Protein AF-A0A1C6AKW8-F1 (afdb_monomer_lite)

Radius of gyration: 27.87 Å; chains: 1; bounding box: 68×34×74 Å

pLDDT: mean 91.54, std 8.7, range [54.78, 98.75]

Sequence (241 aa):
MDKVFQKFLRSGVDLSPVGVERREDNNPYFCTPKGASIFGWAGVDGIHFCFVRDFGGMVFSVSPMNAAPDFVHPLANDFEDFLRLLLACSDSAALEQAWMWDKAQFEAFLQDNPPTQDQQRTLSELAEKMKLTPMEQPWVYIKKLQASFDYSKIKYTEDYYDVDMNPEAEPTMPEWKVYFDGNFWGHSGKDHAGTEIRLNKQFDWARHHWVIPAAYSCSKGLVMDFCMRTPEEDIRKFITK

Secondary structure (DSSP, 8-state):
--HHHHHHHHHT---GGGT-B--S--PPPTTSBTTEEEEEEETTTTEEEEEETTSTT-EEEE-TTSPTTTTEEEEESSHHHHHHHHHHHSSHHHHHHTTT--HHHHHHHHHHSPPPHHHHHHHHHHHHHHT----SSHHHHHHHHHHH--GGG--B-GGGG-TTT-TTS---PPP----TT-BTTB--SSPPPPEEEEEEEEEEETTEEEEEEEEEEETTEEEE--EEE--HHHHHHHHT-

Foldseek 3Di:
DAPLVVLVVVLPQACVLQQWHADPDPDAAQLDFDQWDWGGGGPDQRWTWTDHPPLPAWIKIAGLPDAPPPGIATQDSHVQLVLLLCLAQLHCVLSNCLVPDDPVRSVVVSVVDDHDPVSVVSSVSSCVSSVDHHDPRRSVRRVVRRVPDDPVPGHGDVSNQDCVRHVPHDDDDPDDFAAPPADPVGDDDDWHGFDWDADQDWDDDPNWIWTWGTWGHGPVGIDTDIDTDDDPVVVVVVVVD

Structure (mmCIF, N/CA/C/O backbone):
data_AF-A0A1C6AKW8-F1
#
_entry.id   AF-A0A1C6AKW8-F1
#
loop_
_atom_site.group_PDB
_atom_site.id
_atom_site.type_symbol
_atom_site.label_atom_id
_atom_site.label_alt_id
_atom_site.label_comp_id
_atom_site.label_asym_id
_atom_site.label_entity_id
_atom_site.label_seq_id
_atom_site.pdbx_PDB_ins_code
_atom_site.Cartn_x
_atom_site.Cartn_y
_atom_site.Cartn_z
_atom_site.occupancy
_atom_site.B_iso_or_equiv
_atom_site.auth_seq_id
_atom_site.auth_comp_id
_atom_site.auth_asym_id
_atom_site.auth_atom_id
_atom_site.pdbx_PDB_model_num
ATOM 1 N N . MET A 1 1 ? -15.022 8.692 -4.257 1.00 63.78 1 MET A N 1
ATOM 2 C CA . MET A 1 1 ? -14.486 9.024 -2.923 1.00 63.78 1 MET A CA 1
ATOM 3 C C . MET A 1 1 ? -15.482 8.533 -1.891 1.00 63.78 1 MET A C 1
ATOM 5 O O . MET A 1 1 ? -16.670 8.799 -2.054 1.00 63.78 1 MET A O 1
ATOM 9 N N . ASP A 1 2 ? -15.017 7.751 -0.922 1.00 80.75 2 ASP A N 1
ATOM 10 C CA . ASP A 1 2 ? -15.859 7.045 0.046 1.00 80.75 2 ASP A CA 1
ATOM 11 C C . ASP A 1 2 ? -16.646 8.012 0.962 1.00 80.75 2 ASP A C 1
ATOM 13 O O . ASP A 1 2 ? -16.108 9.016 1.440 1.00 80.75 2 ASP A O 1
ATOM 17 N N . LYS A 1 3 ? -17.944 7.747 1.178 1.00 89.56 3 LYS A N 1
ATOM 18 C CA . LYS A 1 3 ? -18.825 8.636 1.964 1.00 89.56 3 LYS A CA 1
ATOM 19 C C . LYS A 1 3 ? -18.496 8.603 3.459 1.00 89.56 3 LYS A C 1
ATOM 21 O O . LYS A 1 3 ? -18.628 9.633 4.124 1.00 89.56 3 LYS A O 1
ATOM 26 N N . VAL A 1 4 ? -18.079 7.452 3.982 1.00 93.69 4 VAL A N 1
ATOM 27 C CA . VAL A 1 4 ? -17.696 7.277 5.387 1.00 93.69 4 VAL A CA 1
ATOM 28 C C . VAL A 1 4 ?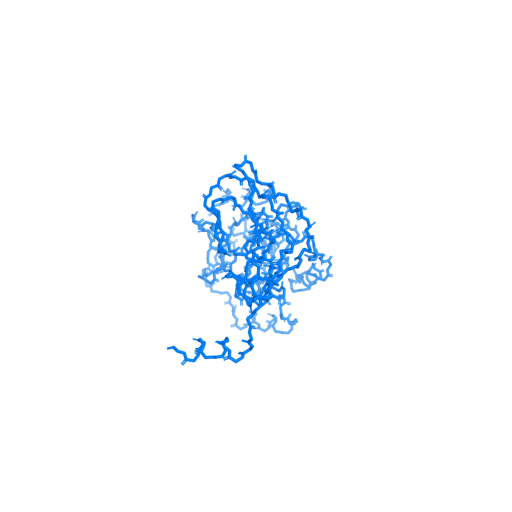 -16.363 7.962 5.641 1.00 93.69 4 VAL A C 1
ATOM 30 O O . VAL A 1 4 ? -16.248 8.688 6.625 1.00 93.69 4 VAL A O 1
ATOM 33 N N . PHE A 1 5 ? -15.413 7.868 4.709 1.00 95.12 5 PHE A N 1
ATOM 34 C CA . PHE A 1 5 ? -14.162 8.625 4.767 1.00 95.12 5 PHE A CA 1
ATOM 35 C C . PHE A 1 5 ? -14.414 10.137 4.835 1.00 95.12 5 PHE A C 1
ATOM 37 O O . PHE A 1 5 ? -13.880 10.824 5.702 1.00 95.12 5 PHE A O 1
ATOM 44 N N . GLN A 1 6 ? -15.314 10.666 4.001 1.00 93.94 6 GLN A N 1
ATOM 45 C CA . GLN A 1 6 ? -15.699 12.082 4.061 1.00 93.94 6 GLN A CA 1
ATOM 46 C C . GLN A 1 6 ? -16.365 12.475 5.385 1.00 93.94 6 GLN A C 1
ATOM 48 O O . GLN A 1 6 ? -16.099 13.554 5.916 1.00 93.94 6 GLN A O 1
ATOM 53 N N . LYS A 1 7 ? -17.227 11.613 5.936 1.00 95.12 7 LYS A N 1
ATOM 54 C CA . LYS A 1 7 ? -17.824 11.817 7.263 1.00 95.12 7 LYS A CA 1
ATOM 55 C C . LYS A 1 7 ? -16.747 11.829 8.353 1.00 95.12 7 LYS A C 1
ATOM 57 O O . LYS A 1 7 ? -16.787 12.699 9.216 1.00 95.12 7 LYS A O 1
ATOM 62 N N . PHE A 1 8 ? -15.784 10.913 8.287 1.00 96.50 8 PHE A N 1
ATOM 63 C CA . PHE A 1 8 ? -14.655 10.834 9.209 1.00 96.50 8 PHE A CA 1
ATOM 64 C C . PHE A 1 8 ? -13.773 12.085 9.146 1.00 96.50 8 PHE A C 1
ATOM 66 O O . PHE A 1 8 ? -13.467 12.665 10.179 1.00 96.50 8 PHE A O 1
ATOM 73 N N . LEU A 1 9 ? -13.445 12.592 7.954 1.00 94.62 9 LEU A N 1
ATOM 74 C CA . LEU A 1 9 ? -12.693 13.847 7.831 1.00 94.62 9 LEU A CA 1
ATOM 75 C C . LEU A 1 9 ? -13.394 15.013 8.553 1.00 94.62 9 LEU A C 1
ATOM 77 O O . LEU A 1 9 ? -12.734 15.821 9.199 1.00 94.62 9 LEU A O 1
ATOM 81 N N . ARG A 1 10 ? -14.731 15.076 8.488 1.00 96.00 10 ARG A N 1
ATOM 82 C CA . ARG A 1 10 ? -15.540 16.113 9.155 1.00 96.00 10 ARG A CA 1
ATOM 83 C C . ARG A 1 10 ? -15.696 15.909 10.661 1.00 96.00 10 ARG A C 1
ATOM 85 O O . ARG A 1 10 ? -16.056 16.859 11.347 1.00 96.00 10 ARG A O 1
ATOM 92 N N . SER A 1 11 ? -15.477 14.698 11.175 1.00 95.31 11 SER A N 1
ATOM 93 C CA . SER A 1 11 ? -15.592 14.415 12.611 1.00 95.31 11 SER A CA 1
ATOM 94 C C . SER A 1 11 ? -14.440 15.030 13.416 1.00 95.31 11 SER A C 1
ATOM 96 O O . SER A 1 11 ? -14.570 15.217 14.630 1.00 95.31 11 SER A O 1
ATOM 98 N N . GLY A 1 12 ? -13.329 15.348 12.740 1.00 94.75 12 GLY A N 1
ATOM 99 C CA . GLY A 1 12 ? -12.128 15.922 13.340 1.00 94.75 12 GLY A CA 1
ATOM 100 C C . GLY A 1 12 ? -11.351 14.951 14.230 1.00 94.75 12 GLY A C 1
ATOM 101 O O . GLY A 1 12 ? -10.467 15.398 14.946 1.00 94.75 12 GLY A O 1
ATOM 102 N N . VAL A 1 13 ? -11.687 13.655 14.213 1.00 96.19 13 VAL A N 1
ATOM 103 C CA . VAL A 1 13 ? -10.954 12.638 14.981 1.00 96.19 13 VAL A CA 1
ATOM 104 C C . VAL A 1 13 ? -9.562 12.458 14.383 1.00 96.19 13 VAL A C 1
ATOM 106 O O . VAL A 1 13 ? -9.425 12.221 13.179 1.00 96.19 13 VAL A O 1
ATOM 109 N N . ASP A 1 14 ? -8.551 12.551 15.241 1.00 96.31 14 ASP A N 1
ATOM 110 C CA . ASP A 1 14 ? -7.164 12.246 14.912 1.00 96.31 14 ASP A CA 1
ATOM 111 C C . ASP A 1 14 ? -6.863 10.776 15.231 1.00 96.31 14 ASP A C 1
ATOM 113 O O . ASP A 1 14 ? -7.050 10.328 16.362 1.00 96.31 14 ASP A O 1
ATOM 117 N N . LEU A 1 15 ? -6.419 10.024 14.222 1.00 97.38 15 LEU A N 1
ATOM 118 C CA . LEU A 1 15 ? -6.063 8.610 14.357 1.00 97.38 15 LEU A CA 1
ATOM 119 C C . LEU A 1 15 ? -4.562 8.393 14.589 1.00 97.38 15 LEU A C 1
ATOM 121 O O . LEU A 1 15 ? -4.135 7.247 14.716 1.00 97.38 15 LEU A O 1
ATOM 125 N N . SER A 1 16 ? -3.764 9.459 14.695 1.00 96.62 16 SER A N 1
ATOM 126 C CA . SER A 1 16 ? -2.327 9.352 14.972 1.00 96.62 16 SER A CA 1
ATOM 127 C C . SER A 1 16 ? -2.026 8.511 16.227 1.00 96.62 16 SER A C 1
ATOM 129 O O . SER A 1 16 ? -1.162 7.641 16.143 1.00 96.62 16 SER A O 1
ATOM 131 N N . PRO A 1 17 ? -2.777 8.628 17.349 1.00 97.12 17 PRO A N 1
ATOM 132 C CA . PRO A 1 17 ? -2.548 7.780 18.525 1.00 97.12 17 PRO A CA 1
ATOM 133 C C . PRO A 1 17 ? -2.757 6.278 18.295 1.00 97.12 17 PRO A C 1
ATOM 135 O O . PRO A 1 17 ? -2.246 5.485 19.073 1.00 97.12 17 PRO A O 1
ATOM 138 N N . VAL A 1 18 ? -3.509 5.886 17.261 1.00 97.38 18 VAL A N 1
ATOM 139 C CA . VAL A 1 18 ? -3.772 4.478 16.895 1.00 97.38 18 VAL A CA 1
ATOM 140 C C . VAL A 1 18 ? -2.983 4.054 15.647 1.00 97.38 18 VAL A C 1
ATOM 142 O O . VAL A 1 18 ? -3.365 3.116 14.945 1.00 97.38 18 VAL A O 1
ATOM 145 N N . GLY A 1 19 ? -1.900 4.777 15.345 1.00 96.31 19 GLY A N 1
ATOM 146 C CA . GLY A 1 19 ? -0.942 4.436 14.296 1.00 96.31 19 GLY A CA 1
ATOM 147 C C . GLY A 1 19 ? -1.336 4.871 12.883 1.00 96.31 19 GLY A C 1
ATOM 148 O O . GLY A 1 19 ? -0.756 4.385 11.920 1.00 96.31 19 GLY A O 1
ATOM 149 N N . VAL A 1 20 ? -2.311 5.774 12.723 1.00 97.19 20 VAL A N 1
ATOM 150 C CA . VAL A 1 20 ? -2.716 6.285 11.400 1.00 97.19 20 VAL A CA 1
ATOM 151 C C . VAL A 1 20 ? -2.537 7.799 11.347 1.00 97.19 20 VAL A C 1
ATOM 153 O O . VAL A 1 20 ? -3.472 8.574 11.559 1.00 97.19 20 VAL A O 1
ATOM 156 N N . GLU A 1 21 ? -1.313 8.218 11.050 1.00 95.38 21 GLU A N 1
ATOM 157 C CA . GLU A 1 21 ? -0.910 9.621 10.978 1.00 95.38 21 GLU A CA 1
ATOM 158 C C . GLU A 1 21 ? -1.300 10.251 9.643 1.00 95.38 21 GLU A C 1
ATOM 160 O O . GLU A 1 21 ? -1.083 9.677 8.573 1.00 95.38 21 GLU A O 1
ATOM 165 N N . ARG A 1 22 ? -1.814 11.481 9.675 1.00 91.56 22 ARG A N 1
ATOM 166 C CA . ARG A 1 22 ? -1.963 12.286 8.457 1.00 91.56 22 ARG A CA 1
ATOM 167 C C . ARG A 1 22 ? -0.716 13.123 8.233 1.00 91.56 22 ARG A C 1
ATOM 169 O O . ARG A 1 22 ? -0.249 13.793 9.148 1.00 91.56 22 ARG A O 1
ATOM 176 N N . ARG A 1 23 ? -0.242 13.143 6.991 1.00 88.94 23 ARG A N 1
ATOM 177 C CA . ARG A 1 23 ? 0.906 13.945 6.568 1.00 88.94 23 ARG A CA 1
ATOM 178 C C . ARG A 1 23 ? 0.534 14.892 5.442 1.00 88.94 23 ARG A C 1
ATOM 180 O O . ARG A 1 23 ? -0.366 14.605 4.647 1.00 88.94 23 ARG A O 1
ATOM 187 N N . GLU A 1 24 ? 1.213 16.035 5.405 1.00 81.25 24 GLU A N 1
ATOM 188 C CA . GLU A 1 24 ? 1.115 16.977 4.287 1.00 81.25 24 GLU A CA 1
ATOM 189 C C . GLU A 1 24 ? 1.875 16.442 3.068 1.00 81.25 24 GLU A C 1
ATOM 191 O O . GLU A 1 24 ? 1.386 16.551 1.941 1.00 81.25 24 GLU A O 1
ATOM 196 N N . ASP A 1 25 ? 3.022 15.793 3.294 1.00 79.75 25 ASP A N 1
ATOM 197 C CA . ASP A 1 25 ? 3.759 15.059 2.278 1.00 79.75 25 ASP A CA 1
ATOM 198 C C . ASP A 1 25 ? 3.165 13.656 2.092 1.00 79.75 25 ASP A C 1
ATOM 200 O O . ASP A 1 25 ? 3.174 12.805 2.973 1.00 79.75 25 ASP A O 1
ATOM 204 N N . ASN A 1 26 ? 2.609 13.411 0.907 1.00 84.38 26 ASN A N 1
ATOM 205 C CA . ASN A 1 26 ? 2.055 12.108 0.529 1.00 84.38 26 ASN A CA 1
ATOM 206 C C . ASN A 1 26 ? 2.780 11.565 -0.701 1.00 84.38 26 ASN A C 1
ATOM 208 O O . ASN A 1 26 ? 2.153 11.160 -1.682 1.00 84.38 26 ASN A O 1
ATOM 212 N N . ASN A 1 27 ? 4.112 11.625 -0.667 1.00 87.94 27 ASN A N 1
ATOM 213 C CA . ASN A 1 27 ? 4.931 11.099 -1.748 1.00 87.94 27 ASN A CA 1
ATOM 214 C C . ASN A 1 27 ? 4.812 9.567 -1.766 1.00 87.94 27 ASN A C 1
ATOM 216 O O . ASN A 1 27 ? 5.083 8.932 -0.746 1.00 87.94 27 ASN A O 1
ATOM 220 N N . PRO A 1 28 ? 4.388 8.965 -2.888 1.00 92.31 28 PRO A N 1
ATOM 221 C CA . PRO A 1 28 ? 4.305 7.518 -2.998 1.00 92.31 28 PRO A CA 1
ATOM 222 C C . PRO A 1 28 ? 5.707 6.895 -3.006 1.00 92.31 28 PRO A C 1
ATOM 224 O O . PRO A 1 28 ? 6.648 7.461 -3.559 1.00 92.31 28 PRO A O 1
ATOM 227 N N . TYR A 1 29 ? 5.821 5.699 -2.434 1.00 94.19 29 TYR A N 1
ATOM 228 C CA . TYR A 1 29 ? 6.972 4.810 -2.614 1.00 94.19 29 TYR A CA 1
ATOM 229 C C . TYR A 1 29 ? 6.867 4.023 -3.927 1.00 94.19 29 TYR A C 1
ATOM 231 O O . TYR A 1 29 ? 5.769 3.891 -4.473 1.00 94.19 29 TYR A O 1
ATOM 239 N N . PHE A 1 30 ? 7.977 3.438 -4.389 1.00 93.69 30 PHE A N 1
ATOM 240 C CA . PHE A 1 30 ? 8.054 2.649 -5.631 1.00 93.69 30 PHE A CA 1
ATOM 241 C C . PHE A 1 30 ? 6.991 1.534 -5.716 1.00 93.69 30 PHE A C 1
ATOM 243 O O . PHE A 1 30 ? 6.441 1.271 -6.780 1.00 93.69 30 PHE A O 1
ATOM 250 N N . CYS A 1 31 ? 6.647 0.915 -4.581 1.00 94.81 31 CYS A N 1
ATOM 251 C CA . CYS A 1 31 ? 5.646 -0.147 -4.469 1.00 94.81 31 CYS A CA 1
ATOM 252 C C . CYS A 1 31 ? 4.217 0.358 -4.218 1.00 94.81 31 CYS A C 1
ATOM 254 O O . CYS A 1 31 ? 3.316 -0.429 -3.933 1.00 94.81 31 CYS A O 1
ATOM 256 N N . THR A 1 32 ? 3.979 1.668 -4.298 1.00 96.88 32 THR A N 1
ATOM 257 C CA . THR A 1 32 ? 2.638 2.234 -4.127 1.00 96.88 32 THR A CA 1
ATOM 258 C C . THR A 1 32 ? 1.816 1.980 -5.390 1.00 96.88 32 THR A C 1
ATOM 260 O O . THR A 1 32 ? 2.253 2.345 -6.486 1.00 96.88 32 THR A O 1
ATOM 263 N N . PRO A 1 33 ? 0.604 1.403 -5.288 1.00 97.06 33 PRO A N 1
ATOM 264 C CA . PRO A 1 33 ? -0.234 1.169 -6.454 1.00 97.06 33 PRO A CA 1
ATOM 265 C C . PRO A 1 33 ? -0.501 2.437 -7.271 1.00 97.06 33 PRO A C 1
ATOM 267 O O . PRO A 1 33 ? -0.764 3.527 -6.752 1.00 97.06 33 PRO A O 1
ATOM 270 N N . LYS A 1 34 ? -0.518 2.285 -8.592 1.00 96.25 34 LYS A N 1
ATOM 271 C CA . LYS A 1 34 ? -0.848 3.356 -9.526 1.00 96.25 34 LYS A CA 1
ATOM 272 C C . LYS A 1 34 ? -2.264 3.860 -9.265 1.00 96.25 34 LYS A C 1
ATOM 274 O O . LYS A 1 34 ? -3.233 3.106 -9.288 1.00 96.25 34 LYS A O 1
ATOM 279 N N . GLY A 1 35 ? -2.391 5.172 -9.082 1.00 95.38 35 GLY A N 1
ATOM 280 C CA . GLY A 1 35 ? -3.674 5.799 -8.767 1.00 95.38 35 GLY A CA 1
ATOM 281 C C . GLY A 1 35 ? -4.103 5.631 -7.308 1.00 95.38 35 GLY A C 1
ATOM 282 O O . GLY A 1 35 ? -5.284 5.839 -7.019 1.00 95.38 35 GLY A O 1
ATOM 283 N N . ALA A 1 36 ? -3.178 5.269 -6.414 1.00 96.81 36 ALA A N 1
ATOM 284 C CA . ALA A 1 36 ? -3.405 5.307 -4.981 1.00 96.81 36 ALA A CA 1
ATOM 285 C C . ALA A 1 36 ? -3.694 6.733 -4.480 1.00 96.81 36 ALA A C 1
ATOM 287 O O . ALA A 1 36 ? -3.152 7.723 -4.972 1.00 96.81 36 ALA A O 1
ATOM 288 N N . SER A 1 37 ? -4.552 6.819 -3.471 1.00 95.75 37 SER A N 1
ATOM 289 C CA . SER A 1 37 ? -4.834 8.010 -2.679 1.00 95.75 37 SER A CA 1
ATOM 290 C C . SER A 1 37 ? -4.498 7.683 -1.232 1.00 95.75 37 SER A C 1
ATOM 292 O O . SER A 1 37 ? -5.312 7.076 -0.531 1.00 95.75 37 SER A O 1
ATOM 294 N N . ILE A 1 38 ? -3.294 8.061 -0.812 1.00 96.81 38 ILE A N 1
ATOM 295 C CA . ILE A 1 38 ? -2.802 7.867 0.554 1.00 96.81 38 ILE A CA 1
ATOM 296 C C . ILE A 1 38 ? -3.619 8.743 1.504 1.00 96.81 38 ILE A C 1
ATOM 298 O O . ILE A 1 38 ? -3.898 9.905 1.203 1.00 96.81 38 ILE A O 1
ATOM 302 N N . PHE A 1 39 ? -4.047 8.172 2.627 1.00 95.56 39 PHE A N 1
ATOM 303 C CA . PHE A 1 39 ? -4.807 8.895 3.648 1.00 95.56 39 PHE A CA 1
ATOM 304 C C . PHE A 1 39 ? -4.217 8.778 5.053 1.00 95.56 39 PHE A C 1
ATOM 306 O O . PHE A 1 39 ? -4.667 9.497 5.948 1.00 95.56 39 PHE A O 1
ATOM 313 N N . GLY A 1 40 ? -3.258 7.876 5.258 1.00 96.06 40 GLY A N 1
ATOM 314 C CA . GLY A 1 40 ? -2.637 7.657 6.553 1.00 96.06 40 GLY A CA 1
ATOM 315 C C . GLY A 1 40 ? -1.290 6.961 6.431 1.00 96.06 40 GLY A C 1
ATOM 316 O O . GLY A 1 40 ? -1.074 6.203 5.489 1.00 96.06 40 GLY A O 1
ATOM 317 N N . TRP A 1 41 ? -0.417 7.210 7.396 1.00 96.88 41 TRP A N 1
ATOM 318 C CA . TRP A 1 41 ? 0.923 6.642 7.511 1.00 96.88 41 TRP A CA 1
ATOM 319 C C . TRP A 1 41 ? 1.070 5.945 8.861 1.00 96.88 41 TRP A C 1
ATOM 321 O O . TRP A 1 41 ? 0.559 6.447 9.863 1.00 96.88 41 TRP A O 1
ATOM 331 N N . ALA A 1 42 ? 1.770 4.815 8.884 1.00 94.38 42 ALA A N 1
ATOM 332 C CA . ALA A 1 42 ? 2.134 4.125 10.114 1.00 94.38 42 ALA A CA 1
ATOM 333 C C . ALA A 1 42 ? 3.622 4.352 10.398 1.00 94.38 42 ALA A C 1
ATOM 335 O O . ALA A 1 42 ? 4.489 3.840 9.690 1.00 94.38 42 ALA A O 1
ATOM 336 N N . GLY A 1 43 ? 3.915 5.140 11.435 1.00 83.75 43 GLY A N 1
ATOM 337 C CA . GLY A 1 43 ? 5.287 5.420 11.855 1.00 83.75 43 GLY A CA 1
ATOM 338 C C . GLY A 1 43 ? 6.149 6.034 10.746 1.00 83.75 43 GLY A C 1
ATOM 339 O O . GLY A 1 43 ? 5.656 6.693 9.832 1.00 83.75 43 GLY A O 1
ATOM 340 N N . VAL A 1 44 ? 7.467 5.857 10.826 1.00 79.19 44 VAL A N 1
ATOM 341 C CA . VAL A 1 44 ? 8.432 6.525 9.928 1.00 79.19 44 VAL A CA 1
ATOM 342 C C . VAL A 1 44 ? 8.953 5.639 8.795 1.00 79.19 44 VAL A C 1
ATOM 344 O O . VAL A 1 44 ? 9.603 6.150 7.888 1.00 79.19 44 VAL A O 1
ATOM 347 N N . ASP A 1 45 ? 8.617 4.349 8.798 1.00 83.62 45 ASP A N 1
ATOM 348 C CA . ASP A 1 45 ? 9.195 3.333 7.901 1.00 83.62 45 ASP A CA 1
ATOM 349 C C . ASP A 1 45 ? 8.574 3.321 6.490 1.00 83.62 45 ASP A C 1
ATOM 351 O O . ASP A 1 45 ? 8.815 2.422 5.688 1.00 83.62 45 ASP A O 1
ATOM 355 N N . GLY A 1 46 ? 7.751 4.322 6.170 1.00 91.75 46 GLY A N 1
ATOM 356 C CA . GLY A 1 46 ? 7.098 4.455 4.866 1.00 91.75 46 GLY A CA 1
ATOM 357 C C . GLY A 1 46 ? 5.848 3.591 4.686 1.00 91.75 46 GLY A C 1
ATOM 358 O O . GLY A 1 46 ? 5.249 3.605 3.608 1.00 91.75 46 GLY A O 1
ATOM 359 N N . ILE A 1 47 ? 5.421 2.869 5.726 1.00 96.19 47 ILE A N 1
ATOM 360 C CA . ILE A 1 47 ? 4.161 2.123 5.726 1.00 96.19 47 ILE A CA 1
ATOM 361 C C . ILE A 1 47 ? 2.995 3.107 5.613 1.00 96.19 47 ILE A C 1
ATOM 363 O O . ILE A 1 47 ? 2.922 4.093 6.351 1.00 96.19 47 ILE A O 1
ATOM 367 N N . HIS A 1 48 ? 2.062 2.840 4.702 1.00 97.62 48 HIS A N 1
ATOM 368 C CA . HIS A 1 48 ? 0.925 3.726 4.479 1.00 97.62 48 HIS A CA 1
ATOM 369 C C . HIS A 1 48 ? -0.359 3.010 4.080 1.00 97.62 48 HIS A C 1
ATOM 371 O O . HIS A 1 48 ? -0.364 1.919 3.511 1.00 97.62 48 HIS A O 1
ATOM 377 N N . PHE A 1 49 ? -1.471 3.686 4.353 1.00 98.00 49 PHE A N 1
ATOM 378 C CA . PHE A 1 49 ? -2.819 3.249 4.040 1.00 98.00 49 PHE A CA 1
ATOM 379 C C . PHE A 1 49 ? -3.399 4.096 2.917 1.00 98.00 49 PHE A C 1
ATOM 381 O O . PHE A 1 49 ? -3.343 5.334 2.939 1.00 98.00 49 PHE A O 1
ATOM 388 N N . CYS A 1 50 ? -3.975 3.433 1.920 1.00 97.75 50 CYS A N 1
ATOM 389 C CA . CYS A 1 50 ? -4.500 4.113 0.748 1.00 97.75 50 CYS A CA 1
ATOM 390 C C . CYS A 1 50 ? -5.772 3.468 0.200 1.00 97.75 50 CYS A C 1
ATOM 392 O O . CYS A 1 50 ? -6.077 2.300 0.441 1.00 97.75 50 CYS A O 1
ATOM 394 N N . PHE A 1 51 ? -6.504 4.261 -0.580 1.00 97.69 51 PHE A N 1
ATOM 395 C CA . PHE A 1 51 ? -7.458 3.746 -1.557 1.00 97.69 51 PHE A CA 1
ATOM 396 C C . PHE A 1 51 ? -6.748 3.586 -2.892 1.00 97.69 51 PHE A C 1
ATOM 398 O O . PHE A 1 51 ? -5.955 4.453 -3.250 1.00 97.69 51 PHE A O 1
ATOM 405 N N . VAL A 1 52 ? -7.088 2.567 -3.675 1.00 97.00 52 VAL A N 1
ATOM 406 C CA . VAL A 1 52 ? -6.575 2.415 -5.044 1.00 97.00 52 VAL A CA 1
ATOM 407 C C . VAL A 1 52 ? -7.714 2.622 -6.035 1.00 97.00 52 VAL A C 1
ATOM 409 O O . VAL A 1 52 ? -8.822 2.107 -5.849 1.00 97.00 52 VAL A O 1
ATOM 412 N N . ARG A 1 53 ? -7.464 3.409 -7.089 1.00 95.00 53 ARG A N 1
ATOM 413 C CA . ARG A 1 53 ? -8.433 3.619 -8.173 1.00 95.00 53 ARG A CA 1
ATOM 414 C C . ARG A 1 53 ? -8.907 2.268 -8.724 1.00 95.00 53 ARG A C 1
ATOM 416 O O . ARG A 1 53 ? -8.131 1.328 -8.804 1.00 95.00 53 ARG A O 1
ATOM 423 N N . ASP A 1 54 ? -10.186 2.191 -9.080 1.00 93.62 54 ASP A N 1
ATOM 424 C CA . ASP A 1 54 ? -10.851 0.993 -9.619 1.00 93.62 54 ASP A CA 1
ATOM 425 C C . ASP A 1 54 ? -11.126 -0.142 -8.608 1.00 93.62 54 ASP A C 1
ATOM 427 O O . ASP A 1 54 ? -11.828 -1.093 -8.945 1.00 93.62 54 ASP A O 1
ATOM 431 N N . PHE A 1 55 ? -10.718 0.007 -7.339 1.00 95.38 55 PHE A N 1
ATOM 432 C CA . PHE A 1 55 ? -11.062 -0.915 -6.239 1.00 95.38 55 PHE A CA 1
ATOM 433 C C . PHE A 1 55 ? -12.155 -0.376 -5.297 1.00 95.38 55 PHE A C 1
ATOM 435 O O . PHE A 1 55 ? -12.344 -0.859 -4.181 1.00 95.38 55 PHE A O 1
ATOM 442 N N . GLY A 1 56 ? -12.914 0.629 -5.741 1.00 92.12 56 GLY A N 1
ATOM 443 C CA . GLY A 1 56 ? -14.034 1.179 -4.976 1.00 92.12 56 GLY A CA 1
ATOM 444 C C . GLY A 1 56 ? -13.589 1.880 -3.688 1.00 92.12 56 GLY A C 1
ATOM 445 O O . GLY A 1 56 ? -12.829 2.845 -3.744 1.00 92.12 56 GLY A O 1
ATOM 446 N N . GLY A 1 57 ? -14.134 1.445 -2.548 1.00 94.06 57 GLY A N 1
ATOM 447 C CA . GLY A 1 57 ? -13.802 1.959 -1.214 1.00 94.06 57 GLY A CA 1
ATOM 448 C C . GLY A 1 57 ? -12.717 1.161 -0.490 1.00 94.06 57 GLY A C 1
ATOM 449 O O . GLY A 1 57 ? -12.391 1.510 0.641 1.00 94.06 57 GLY A O 1
ATOM 450 N N . MET A 1 58 ? -12.173 0.116 -1.122 1.00 97.88 58 MET A N 1
ATOM 451 C CA . MET A 1 58 ? -11.246 -0.814 -0.485 1.00 97.88 58 MET A CA 1
ATOM 452 C C . MET A 1 58 ? -10.000 -0.098 0.037 1.00 97.88 58 MET A C 1
ATOM 454 O O . MET A 1 58 ? -9.404 0.733 -0.655 1.00 97.88 58 MET A O 1
ATOM 458 N N . VAL A 1 59 ? -9.620 -0.447 1.262 1.00 98.44 59 VAL A N 1
ATOM 459 C CA . VAL A 1 59 ? -8.436 0.063 1.947 1.00 98.44 59 VAL A CA 1
ATOM 460 C C . VAL A 1 59 ? -7.310 -0.950 1.824 1.00 98.44 59 VAL A C 1
ATOM 462 O O . VAL A 1 59 ? -7.492 -2.136 2.113 1.00 98.44 59 VAL A O 1
ATOM 465 N N . PHE A 1 60 ? -6.138 -0.457 1.445 1.00 98.44 60 PHE A N 1
ATOM 466 C CA . PHE A 1 60 ? -4.908 -1.228 1.325 1.00 98.44 60 PHE A CA 1
ATOM 467 C C . PHE A 1 60 ? -3.868 -0.725 2.321 1.00 98.44 60 PHE A C 1
ATOM 469 O O . PHE A 1 60 ? -3.784 0.481 2.557 1.00 98.44 60 PHE A O 1
ATOM 476 N N . SER A 1 61 ? -3.072 -1.649 2.855 1.00 97.94 61 SER A N 1
ATOM 477 C CA . SER A 1 61 ? -1.770 -1.356 3.455 1.00 97.94 61 SER A CA 1
ATOM 478 C C . SER A 1 61 ? -0.683 -1.512 2.402 1.00 97.94 61 SER A C 1
ATOM 480 O O . SER A 1 61 ? -0.755 -2.439 1.590 1.00 97.94 61 SER A O 1
ATOM 482 N N . VAL A 1 62 ? 0.314 -0.638 2.434 1.00 97.69 62 VAL A N 1
ATOM 483 C CA . VAL A 1 62 ? 1.518 -0.709 1.608 1.00 97.69 62 VAL A CA 1
ATOM 484 C C . VAL A 1 62 ? 2.734 -0.628 2.526 1.00 97.69 62 VAL A C 1
ATOM 486 O O . VAL A 1 62 ? 2.836 0.317 3.306 1.00 97.69 62 VAL A O 1
ATOM 489 N N . SER A 1 63 ? 3.653 -1.587 2.417 1.00 96.06 63 SER A N 1
ATOM 490 C CA . SER A 1 63 ? 4.902 -1.645 3.183 1.00 96.06 63 SER A CA 1
ATOM 491 C C . SER A 1 63 ? 6.103 -1.733 2.232 1.00 96.06 63 SER A C 1
ATOM 493 O O . SER A 1 63 ? 6.352 -2.797 1.663 1.00 96.06 63 SER A O 1
ATOM 495 N N . PRO A 1 64 ? 6.871 -0.641 2.052 1.00 93.06 64 PRO A N 1
ATOM 496 C CA . PRO A 1 64 ? 8.064 -0.634 1.197 1.00 93.06 64 PRO A CA 1
ATOM 497 C C . PRO A 1 64 ? 9.208 -1.523 1.696 1.00 93.06 64 PRO A C 1
ATOM 499 O O . PRO A 1 64 ? 10.124 -1.814 0.934 1.00 93.06 64 PRO A O 1
ATOM 502 N N . MET A 1 65 ? 9.169 -1.924 2.970 1.00 91.31 65 MET A N 1
ATOM 503 C CA . MET A 1 65 ? 10.191 -2.756 3.610 1.00 91.31 65 MET A CA 1
ATOM 504 C C . MET A 1 65 ? 9.920 -4.261 3.480 1.00 91.31 65 MET A C 1
ATOM 506 O O . MET A 1 65 ? 10.777 -5.063 3.855 1.00 91.31 65 MET A O 1
ATOM 510 N N . ASN A 1 66 ? 8.746 -4.657 2.979 1.00 91.06 66 ASN A N 1
ATOM 511 C CA . ASN A 1 66 ? 8.453 -6.062 2.708 1.00 91.06 66 ASN A CA 1
ATOM 512 C C . ASN A 1 66 ? 9.238 -6.550 1.482 1.00 91.06 66 ASN A C 1
ATOM 514 O O . ASN A 1 66 ? 9.705 -5.754 0.676 1.00 91.06 66 ASN A O 1
ATOM 518 N N . ALA A 1 67 ? 9.377 -7.867 1.337 1.00 85.75 67 ALA A N 1
ATOM 519 C CA . ALA A 1 67 ? 9.926 -8.462 0.121 1.00 85.75 67 ALA A CA 1
ATOM 520 C C . ALA A 1 67 ? 8.829 -8.623 -0.940 1.00 85.75 67 ALA A C 1
ATOM 522 O O . ALA A 1 67 ? 7.660 -8.840 -0.607 1.00 85.75 67 ALA A O 1
ATOM 523 N N . ALA A 1 68 ? 9.194 -8.568 -2.217 1.00 82.88 68 ALA A N 1
ATOM 524 C CA . ALA A 1 68 ? 8.292 -8.888 -3.306 1.00 82.88 68 ALA A CA 1
ATOM 525 C C . ALA A 1 68 ? 7.822 -10.351 -3.202 1.00 82.88 68 ALA A C 1
ATOM 527 O O . ALA A 1 68 ? 8.594 -11.244 -2.844 1.00 82.88 68 ALA A O 1
ATOM 528 N N . PRO A 1 69 ? 6.560 -10.628 -3.571 1.00 86.19 69 PRO A N 1
ATOM 529 C CA . PRO A 1 69 ? 5.561 -9.690 -4.096 1.00 86.19 69 PRO A CA 1
ATOM 530 C C . PRO A 1 69 ? 4.712 -8.991 -3.010 1.00 86.19 69 PRO A C 1
ATOM 532 O O . PRO A 1 69 ? 3.765 -8.277 -3.345 1.00 86.19 69 PRO A O 1
ATOM 535 N N . ASP A 1 70 ? 5.026 -9.180 -1.730 1.00 91.69 70 ASP A N 1
ATOM 536 C CA . ASP A 1 70 ? 4.169 -8.886 -0.574 1.00 91.69 70 ASP A CA 1
ATOM 537 C C . ASP A 1 70 ? 4.269 -7.430 -0.081 1.00 91.69 70 ASP A C 1
ATOM 539 O O . ASP A 1 70 ? 4.351 -7.153 1.111 1.00 91.69 70 ASP A O 1
ATOM 543 N N . PHE A 1 71 ? 4.249 -6.461 -0.997 1.00 95.06 71 PHE A N 1
ATOM 544 C CA . PHE A 1 71 ? 4.279 -5.039 -0.629 1.00 95.06 71 PHE A CA 1
ATOM 545 C C . PHE A 1 71 ? 2.905 -4.474 -0.271 1.00 95.06 71 PHE A C 1
ATOM 547 O O . PHE A 1 71 ? 2.816 -3.497 0.468 1.00 95.06 71 PHE A O 1
ATOM 554 N N . VAL A 1 72 ? 1.836 -5.019 -0.859 1.00 97.06 72 VAL A N 1
ATOM 555 C CA . VAL A 1 72 ? 0.490 -4.435 -0.809 1.00 97.06 72 VAL A CA 1
ATOM 556 C C . VAL A 1 72 ? -0.514 -5.480 -0.362 1.00 97.06 72 VAL A C 1
ATOM 558 O O . VAL A 1 72 ? -0.657 -6.519 -1.003 1.00 97.06 72 VAL A O 1
ATOM 561 N N . HIS A 1 73 ? -1.285 -5.172 0.679 1.00 97.88 73 HIS A N 1
ATOM 562 C CA . HIS A 1 73 ? -2.295 -6.083 1.210 1.00 97.88 73 HIS A CA 1
ATOM 563 C C . HIS A 1 73 ? -3.646 -5.380 1.376 1.00 97.88 73 HIS A C 1
ATOM 565 O O . HIS A 1 73 ? -3.711 -4.317 2.000 1.00 97.88 73 HIS A O 1
ATOM 571 N N . PRO A 1 74 ? -4.752 -5.953 0.863 1.00 97.88 74 PRO A N 1
ATOM 572 C CA . PRO A 1 74 ? -6.080 -5.448 1.177 1.00 97.88 74 PRO A CA 1
ATOM 573 C C . PRO A 1 74 ? -6.369 -5.670 2.670 1.00 97.88 74 PRO A C 1
ATOM 575 O O . PRO A 1 74 ? -6.160 -6.764 3.200 1.00 97.88 74 PRO A O 1
ATOM 578 N N . LEU A 1 75 ? -6.848 -4.621 3.340 1.00 97.31 75 LEU A N 1
ATOM 579 C CA . LEU A 1 75 ? -7.186 -4.636 4.765 1.00 97.31 75 LEU A CA 1
ATOM 580 C C . LEU A 1 75 ? -8.692 -4.624 5.006 1.00 97.31 75 LEU A C 1
ATOM 582 O O . LEU A 1 75 ? -9.172 -5.340 5.879 1.00 97.31 75 LEU A O 1
ATOM 586 N N . ALA A 1 76 ? -9.437 -3.823 4.242 1.00 98.31 76 ALA A N 1
ATOM 587 C CA . ALA A 1 76 ? -10.875 -3.659 4.425 1.00 98.31 76 ALA A CA 1
ATOM 588 C C . ALA A 1 76 ? -11.596 -3.397 3.104 1.00 98.31 76 ALA A C 1
ATOM 590 O O . ALA A 1 76 ? -11.061 -2.715 2.235 1.00 98.31 76 ALA A O 1
ATOM 591 N N . ASN A 1 77 ? -12.824 -3.904 2.960 1.00 97.25 77 ASN A N 1
ATOM 592 C CA . ASN A 1 77 ? -13.669 -3.677 1.780 1.00 97.25 77 ASN A CA 1
ATOM 593 C C . ASN A 1 77 ? -14.058 -2.207 1.601 1.00 97.25 77 ASN A C 1
ATOM 595 O O . ASN A 1 77 ? -14.267 -1.755 0.474 1.00 97.25 77 ASN A O 1
ATOM 599 N N . ASP A 1 78 ? -14.155 -1.475 2.705 1.00 97.75 78 ASP A N 1
ATOM 600 C CA . ASP A 1 78 ? -14.432 -0.051 2.727 1.00 97.75 78 ASP A CA 1
ATOM 601 C C . ASP A 1 78 ? -13.794 0.628 3.948 1.00 97.75 78 ASP A C 1
ATOM 603 O O . ASP A 1 78 ? -13.149 -0.001 4.794 1.00 97.75 78 ASP A O 1
ATOM 607 N N . PHE A 1 79 ? -13.950 1.950 4.025 1.00 97.81 79 PHE A N 1
ATOM 608 C CA . PHE A 1 79 ? -13.388 2.729 5.120 1.00 97.81 79 PHE A CA 1
ATOM 609 C C . PHE A 1 79 ? -14.118 2.504 6.454 1.00 97.81 79 PHE A C 1
ATOM 611 O O . PHE A 1 79 ? -13.522 2.706 7.509 1.00 97.81 79 PHE A O 1
ATOM 618 N N . GLU A 1 80 ? -15.389 2.090 6.444 1.00 98.06 80 GLU A N 1
ATOM 619 C CA . GLU A 1 80 ? -16.110 1.771 7.679 1.00 98.06 80 GLU A CA 1
ATOM 620 C C . GLU A 1 80 ? -15.505 0.534 8.337 1.00 98.06 80 GLU A C 1
ATOM 622 O O . GLU A 1 80 ? -15.136 0.582 9.512 1.00 98.06 80 GLU A O 1
ATOM 627 N N . ASP A 1 81 ? -15.317 -0.533 7.562 1.00 98.56 81 ASP A N 1
ATOM 628 C CA . ASP A 1 81 ? -14.682 -1.766 8.017 1.00 98.56 81 ASP A CA 1
ATOM 629 C C . ASP A 1 81 ? -13.252 -1.515 8.513 1.00 98.56 81 ASP A C 1
ATOM 631 O O . ASP A 1 81 ? -12.860 -2.068 9.540 1.00 98.56 81 ASP A O 1
ATOM 635 N N . PHE A 1 82 ? -12.497 -0.619 7.868 1.00 98.56 82 PHE A N 1
ATOM 636 C CA . PHE A 1 82 ? -11.174 -0.205 8.349 1.00 98.56 82 PHE A CA 1
ATOM 637 C C . PHE A 1 82 ? -11.228 0.435 9.747 1.00 98.56 82 PHE A C 1
ATOM 639 O O . PHE A 1 82 ? -10.447 0.075 10.628 1.00 98.56 82 PHE A O 1
ATOM 646 N N . LEU A 1 83 ? -12.179 1.340 10.000 1.00 98.50 83 LEU A N 1
ATOM 647 C CA . LEU A 1 83 ? -12.352 1.932 11.331 1.00 98.50 83 LEU A CA 1
ATOM 648 C C . LEU A 1 83 ? -12.794 0.887 12.364 1.00 98.50 83 LEU A C 1
ATOM 650 O O . LEU A 1 83 ? -12.338 0.918 13.505 1.00 98.50 83 LEU A O 1
ATOM 654 N N . ARG A 1 84 ? -13.656 -0.059 11.980 1.00 98.75 84 ARG A N 1
ATOM 655 C CA . ARG A 1 84 ? -14.083 -1.162 12.857 1.00 98.75 84 ARG A CA 1
ATOM 656 C C . ARG A 1 84 ? -12.939 -2.114 13.200 1.00 98.75 84 ARG A C 1
ATOM 658 O O . ARG A 1 84 ? -12.902 -2.630 14.317 1.00 98.75 84 ARG A O 1
ATOM 665 N N . LEU A 1 85 ? -12.021 -2.335 12.263 1.00 98.75 85 LEU A N 1
ATOM 666 C CA . LEU A 1 85 ? -10.783 -3.076 12.482 1.00 98.75 85 LEU A CA 1
ATOM 667 C C . LEU A 1 85 ? -9.879 -2.352 13.485 1.00 98.75 85 LEU A C 1
ATOM 669 O O . LEU A 1 85 ? -9.465 -2.972 14.458 1.00 98.75 85 LEU A O 1
ATOM 673 N N . LEU A 1 86 ? -9.659 -1.040 13.334 1.00 98.19 86 LEU A N 1
ATOM 674 C CA . LEU A 1 86 ? -8.915 -0.248 14.328 1.00 98.19 86 LEU A CA 1
ATOM 675 C C . LEU A 1 86 ? -9.568 -0.305 15.716 1.00 98.19 86 LEU A C 1
ATOM 677 O O . LEU A 1 86 ? -8.876 -0.483 16.711 1.00 98.19 86 LEU A O 1
ATOM 681 N N . LEU A 1 87 ? -10.900 -0.230 15.793 1.00 98.56 87 LEU A N 1
ATOM 682 C CA . LEU A 1 87 ? -11.644 -0.391 17.049 1.00 98.56 87 LEU A CA 1
ATOM 683 C C . LEU A 1 87 ? -11.447 -1.767 17.702 1.00 98.56 87 LEU A C 1
ATOM 685 O O . LEU A 1 87 ? -11.490 -1.862 18.925 1.00 98.56 87 LEU A O 1
ATOM 689 N N . ALA A 1 88 ? -11.250 -2.825 16.913 1.00 98.25 88 ALA A N 1
ATOM 690 C CA . ALA A 1 88 ? -11.010 -4.174 17.426 1.00 98.25 88 ALA A CA 1
ATOM 691 C C . ALA A 1 88 ? -9.546 -4.416 17.812 1.00 98.25 88 ALA A C 1
ATOM 693 O O . ALA A 1 88 ? -9.273 -5.141 18.765 1.00 98.25 88 ALA A O 1
ATOM 694 N N . CYS A 1 89 ? -8.612 -3.824 17.070 1.00 97.88 89 CYS A N 1
ATOM 695 C CA . CYS A 1 89 ? -7.183 -4.111 17.178 1.00 97.88 89 CYS A CA 1
ATOM 696 C C . CYS A 1 89 ? -6.398 -3.054 17.949 1.00 97.88 89 CYS A C 1
ATOM 698 O O . CYS A 1 89 ? -5.239 -3.278 18.273 1.00 97.88 89 CYS A O 1
ATOM 700 N N . SER A 1 90 ? -7.031 -1.925 18.262 1.00 96.50 90 SER A N 1
ATOM 701 C CA . SER A 1 90 ? -6.496 -0.789 19.015 1.00 96.50 90 SER A CA 1
ATOM 702 C C . SER A 1 90 ? -5.334 -0.018 18.385 1.00 96.50 90 SER A C 1
ATOM 704 O O . SER A 1 90 ? -5.156 1.156 18.703 1.00 96.50 90 SER A O 1
ATOM 706 N N . ASP A 1 91 ? -4.582 -0.641 17.486 1.00 96.38 91 ASP A N 1
ATOM 707 C CA . ASP A 1 91 ? -3.490 -0.032 16.743 1.00 96.38 91 ASP A CA 1
ATOM 708 C C . ASP A 1 91 ? -3.425 -0.597 15.319 1.00 96.38 91 ASP A C 1
ATOM 710 O O . ASP A 1 91 ? -3.731 -1.770 15.069 1.00 96.38 91 ASP A O 1
ATOM 714 N N . SER A 1 92 ? -3.024 0.247 14.372 1.00 96.81 92 SER A N 1
ATOM 715 C CA . SER A 1 92 ? -2.833 -0.129 12.975 1.00 96.81 92 SER A CA 1
ATOM 716 C C . SER A 1 92 ? -1.730 -1.174 12.756 1.00 96.81 92 SER A C 1
ATOM 718 O O . SER A 1 92 ? -1.814 -1.916 11.779 1.00 96.81 92 SER A O 1
ATOM 720 N N . ALA A 1 93 ? -0.753 -1.300 13.664 1.00 95.94 93 ALA A N 1
ATOM 721 C CA . ALA A 1 93 ? 0.343 -2.266 13.562 1.00 95.94 93 ALA A CA 1
ATOM 722 C C . ALA A 1 93 ? -0.170 -3.709 13.460 1.00 95.94 93 ALA A C 1
ATOM 724 O O . ALA A 1 93 ? 0.306 -4.487 12.638 1.00 95.94 93 ALA A O 1
ATOM 725 N N . ALA A 1 94 ? -1.207 -4.056 14.230 1.00 96.44 94 ALA A N 1
ATOM 726 C CA . ALA A 1 94 ? -1.826 -5.375 14.136 1.00 96.44 94 ALA A CA 1
ATOM 727 C C . ALA A 1 94 ? -2.501 -5.601 12.775 1.00 96.44 94 ALA A C 1
ATOM 729 O O . ALA A 1 94 ? -2.467 -6.710 12.247 1.00 96.44 94 ALA A O 1
ATOM 730 N N . LEU A 1 95 ? -3.119 -4.559 12.205 1.00 96.88 95 LEU A N 1
ATOM 731 C CA . LEU A 1 95 ? -3.770 -4.636 10.896 1.00 96.88 95 LEU A CA 1
ATOM 732 C C . LEU A 1 95 ? -2.740 -4.824 9.791 1.00 96.88 95 LEU A C 1
ATOM 734 O O . LEU A 1 95 ? -2.924 -5.678 8.928 1.00 96.88 95 LEU A O 1
ATOM 738 N N . GLU A 1 96 ? -1.663 -4.042 9.838 1.00 95.44 96 GLU A N 1
ATOM 739 C CA . GLU A 1 96 ? -0.585 -4.113 8.865 1.00 95.44 96 GLU A CA 1
ATOM 740 C C . GLU A 1 96 ? 0.085 -5.483 8.898 1.00 95.44 96 GLU A C 1
ATOM 742 O O . GLU A 1 96 ? 0.139 -6.123 7.863 1.00 95.44 96 GLU A O 1
ATOM 747 N N . GLN A 1 97 ? 0.448 -6.015 10.063 1.00 94.81 97 GLN A N 1
ATOM 748 C CA . GLN A 1 97 ? 1.139 -7.308 10.178 1.00 94.81 97 GLN A CA 1
ATOM 749 C C . GLN A 1 97 ? 0.230 -8.537 9.964 1.00 94.81 97 GLN A C 1
ATOM 751 O O . GLN A 1 97 ? 0.697 -9.676 9.849 1.00 94.81 97 GLN A O 1
ATOM 756 N N . ALA A 1 98 ? -1.092 -8.343 9.877 1.00 96.44 98 ALA A N 1
ATOM 757 C CA . ALA A 1 98 ? -2.060 -9.433 9.769 1.00 96.44 98 ALA A CA 1
ATOM 758 C C . ALA A 1 98 ? -1.860 -10.321 8.532 1.00 96.44 98 ALA A C 1
ATOM 760 O O . ALA A 1 98 ? -2.297 -11.472 8.546 1.00 96.44 98 ALA A O 1
ATOM 761 N N . TRP A 1 99 ? -1.231 -9.833 7.456 1.00 95.56 99 TRP A N 1
ATOM 762 C CA . TRP A 1 99 ? -1.002 -10.630 6.245 1.00 95.56 99 TRP A CA 1
ATOM 763 C C . TRP A 1 99 ? -0.060 -11.817 6.494 1.00 95.56 99 TRP A C 1
ATOM 765 O O . TRP A 1 99 ? -0.337 -12.904 5.986 1.00 95.56 99 TRP A O 1
ATOM 775 N N . MET A 1 100 ? 0.958 -11.667 7.349 1.00 95.75 100 MET A N 1
ATOM 776 C CA . MET A 1 100 ? 1.949 -12.720 7.609 1.00 95.75 100 MET A CA 1
ATOM 777 C C . MET A 1 100 ? 1.630 -13.585 8.830 1.00 95.75 100 MET A C 1
ATOM 779 O O . MET A 1 100 ? 2.058 -14.735 8.896 1.00 95.75 100 MET A O 1
ATOM 783 N N . TRP A 1 101 ? 0.854 -13.075 9.788 1.00 97.56 101 TRP A N 1
ATOM 784 C CA . TRP A 1 101 ? 0.558 -13.815 11.015 1.00 97.56 101 TRP A CA 1
ATOM 785 C C . TRP A 1 101 ? -0.542 -14.857 10.854 1.00 97.56 101 TRP A C 1
ATOM 787 O O . TRP A 1 101 ? -1.570 -14.627 10.201 1.00 97.56 101 TRP A O 1
ATOM 797 N N . ASP A 1 102 ? -0.364 -15.991 11.527 1.00 98.06 102 ASP A N 1
ATOM 798 C CA . ASP A 1 102 ? -1.474 -16.878 11.845 1.00 98.06 102 ASP A CA 1
ATOM 799 C C . ASP A 1 102 ? -2.380 -16.273 12.937 1.00 98.06 102 ASP A C 1
ATOM 801 O O . ASP A 1 102 ? -2.125 -15.194 13.482 1.00 98.06 102 ASP A O 1
ATOM 805 N N . LYS A 1 103 ? -3.493 -16.951 13.232 1.00 97.81 103 LYS A N 1
ATOM 806 C CA . LYS A 1 103 ? -4.478 -16.447 14.192 1.00 97.81 103 LYS A CA 1
ATOM 807 C C . LYS A 1 103 ? -3.900 -16.328 15.605 1.00 97.81 103 LYS A C 1
ATOM 809 O O . LYS A 1 103 ? -4.205 -15.361 16.294 1.00 97.81 103 LYS A O 1
ATOM 814 N N . ALA A 1 104 ? -3.083 -17.292 16.027 1.00 98.12 104 ALA A N 1
ATOM 815 C CA . ALA A 1 104 ? -2.530 -17.319 17.374 1.00 98.12 104 ALA A CA 1
ATOM 816 C C . ALA A 1 104 ? -1.501 -16.200 17.566 1.00 98.12 104 ALA A C 1
ATOM 818 O O . ALA A 1 104 ? -1.518 -15.532 18.593 1.00 98.12 104 ALA A O 1
ATOM 819 N N . GLN A 1 105 ? -0.656 -15.953 16.563 1.00 98.38 105 GLN A N 1
ATOM 820 C CA . GLN A 1 105 ? 0.297 -14.843 16.557 1.00 98.38 105 GLN A CA 1
ATOM 821 C C . GLN A 1 105 ? -0.414 -13.488 16.610 1.00 98.38 105 GLN A C 1
ATOM 823 O O . GLN A 1 105 ? -0.035 -12.625 17.398 1.00 98.38 105 GLN A O 1
ATOM 828 N N . PHE A 1 106 ? -1.478 -13.320 15.822 1.00 98.25 106 PHE A N 1
ATOM 829 C CA . PHE A 1 106 ? -2.276 -12.097 15.826 1.00 98.25 106 PHE A CA 1
ATOM 830 C C . PHE A 1 106 ? 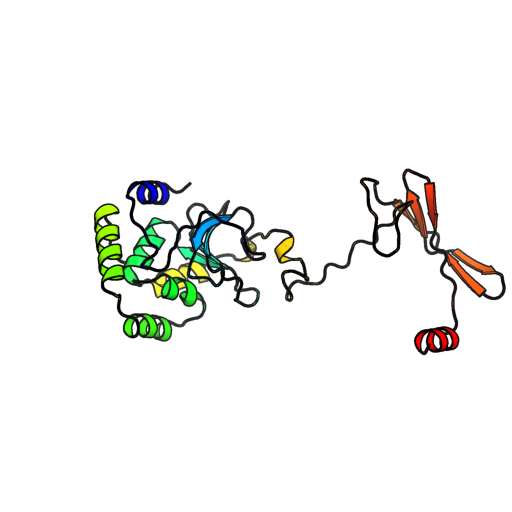-2.965 -11.857 17.178 1.00 98.25 106 PHE A C 1
ATOM 832 O O . PHE A 1 106 ? -2.907 -10.754 17.715 1.00 98.25 106 PHE A O 1
ATOM 839 N N . GLU A 1 107 ? -3.599 -12.882 17.754 1.00 97.81 107 GLU A N 1
ATOM 840 C CA . GLU A 1 107 ? -4.260 -12.777 19.063 1.00 97.81 107 GLU A CA 1
ATOM 841 C C . GLU A 1 107 ? -3.254 -12.535 20.197 1.00 97.81 107 GLU A C 1
ATOM 843 O O . GLU A 1 107 ? -3.516 -11.707 21.069 1.00 97.81 107 GLU A O 1
ATOM 848 N N . ALA A 1 108 ? -2.087 -13.189 20.153 1.00 98.19 108 ALA A N 1
ATOM 849 C CA . ALA A 1 108 ? -1.003 -12.953 21.102 1.00 98.19 108 ALA A CA 1
ATOM 850 C C . ALA A 1 108 ? -0.500 -11.506 21.030 1.00 98.19 108 ALA A C 1
ATOM 852 O O . ALA A 1 108 ? -0.386 -10.852 22.061 1.00 98.19 108 ALA A O 1
ATOM 853 N N . PHE A 1 109 ? -0.298 -10.963 19.824 1.00 98.00 109 PHE A N 1
ATOM 854 C CA . PHE A 1 109 ? 0.117 -9.571 19.655 1.00 98.00 109 PHE A CA 1
ATOM 855 C C . PHE A 1 109 ? -0.873 -8.590 20.299 1.00 98.00 109 PHE A C 1
ATOM 857 O O . PHE A 1 109 ? -0.450 -7.677 21.004 1.00 98.00 109 PHE A O 1
ATOM 864 N N . LEU A 1 110 ? -2.182 -8.789 20.108 1.00 97.19 110 LEU A N 1
ATOM 865 C CA . LEU A 1 110 ? -3.206 -7.937 20.729 1.00 97.19 110 LEU A CA 1
ATOM 866 C C . LEU A 1 110 ? -3.233 -8.059 22.258 1.00 97.19 110 LEU A C 1
ATOM 868 O O . LEU A 1 110 ? -3.504 -7.080 22.951 1.00 97.19 110 LEU A O 1
ATOM 872 N N . GLN A 1 111 ? -2.968 -9.253 22.790 1.00 97.38 111 GLN A N 1
ATOM 873 C CA . GLN A 1 111 ? -2.908 -9.483 24.231 1.00 97.38 111 GLN A CA 1
ATOM 874 C C . GLN A 1 111 ? -1.669 -8.836 24.863 1.00 97.38 111 GLN A C 1
ATOM 876 O O . GLN A 1 111 ? -1.769 -8.238 25.936 1.00 97.38 111 GLN A O 1
ATOM 881 N N . ASP A 1 112 ? -0.522 -8.951 24.199 1.00 97.62 112 ASP A N 1
ATOM 882 C CA . ASP A 1 112 ? 0.763 -8.444 24.681 1.00 97.62 112 ASP A CA 1
ATOM 883 C C . ASP A 1 112 ? 0.876 -6.917 24.542 1.00 97.62 112 ASP A C 1
ATOM 885 O O . ASP A 1 112 ? 1.650 -6.286 25.263 1.00 97.62 112 ASP A O 1
ATOM 889 N N . ASN A 1 113 ? 0.069 -6.312 23.663 1.00 96.56 113 ASN A N 1
ATOM 890 C CA . ASN A 1 113 ? 0.042 -4.874 23.397 1.00 96.56 113 ASN A CA 1
ATOM 891 C C . ASN A 1 113 ? -1.346 -4.278 23.699 1.00 96.56 113 ASN A C 1
ATOM 893 O O . ASN A 1 113 ? -2.057 -3.858 22.781 1.00 96.56 113 ASN A O 1
ATOM 897 N N . PRO A 1 114 ? -1.768 -4.228 24.977 1.00 95.88 114 PRO A N 1
ATOM 898 C CA . PRO A 1 114 ? -3.041 -3.619 25.342 1.00 95.88 114 PRO A CA 1
ATOM 899 C C . PRO A 1 114 ? -3.046 -2.115 25.019 1.00 95.88 114 PRO A C 1
ATOM 901 O O . PRO A 1 114 ? -2.006 -1.458 25.125 1.00 95.88 114 PRO A O 1
ATOM 904 N N . PRO A 1 115 ? -4.213 -1.526 24.692 1.00 96.50 115 PRO A N 1
ATOM 905 C CA . PRO A 1 115 ? -4.286 -0.125 24.313 1.00 96.50 115 PRO A CA 1
ATOM 906 C C . PRO A 1 115 ? -3.859 0.794 25.456 1.00 96.50 115 PRO A C 1
ATOM 908 O O . PRO A 1 115 ? -4.358 0.693 26.584 1.00 96.50 115 PRO A O 1
ATOM 911 N N . THR A 1 116 ? -2.999 1.752 25.132 1.00 97.38 116 THR A N 1
ATOM 912 C CA . THR A 1 116 ? -2.636 2.876 25.997 1.00 97.38 116 THR A CA 1
ATOM 913 C C . THR A 1 116 ? -3.848 3.760 26.303 1.00 97.38 116 THR A C 1
ATOM 915 O O . THR A 1 116 ? -4.882 3.701 25.635 1.00 97.38 116 THR A O 1
ATOM 918 N N . GLN A 1 117 ? -3.733 4.630 27.309 1.00 97.44 117 GLN A N 1
ATOM 919 C CA . GLN A 1 117 ? -4.826 5.532 27.681 1.00 97.44 117 GLN A CA 1
ATOM 920 C C . GLN A 1 117 ? -5.228 6.484 26.540 1.00 97.44 117 GLN A C 1
ATOM 922 O O . GLN A 1 117 ? -6.416 6.767 26.369 1.00 97.44 117 GLN A O 1
ATOM 927 N N . ASP A 1 118 ? -4.261 6.959 25.752 1.00 96.75 118 ASP A N 1
ATOM 928 C CA . ASP A 1 118 ? -4.537 7.844 24.619 1.00 96.75 118 ASP A CA 1
ATOM 929 C C . ASP A 1 118 ? -5.205 7.086 23.467 1.00 96.75 118 ASP A C 1
ATOM 931 O O . ASP A 1 118 ? -6.212 7.564 22.946 1.00 96.75 118 ASP A O 1
ATOM 935 N N . GLN A 1 119 ? -4.759 5.860 23.161 1.00 97.75 119 GLN A N 1
ATOM 936 C CA . GLN A 1 119 ? -5.459 4.974 22.221 1.00 97.75 119 GLN A CA 1
ATOM 937 C C . GLN A 1 119 ? -6.905 4.724 22.668 1.00 97.75 119 GLN A C 1
ATOM 939 O O . GLN A 1 119 ? -7.831 4.933 21.890 1.00 97.75 119 GLN A O 1
ATOM 944 N N . GLN A 1 120 ? -7.141 4.364 23.936 1.00 98.00 120 GLN A N 1
ATOM 945 C CA . GLN A 1 120 ? -8.499 4.138 24.453 1.00 98.00 120 GLN A CA 1
ATOM 946 C C . GLN A 1 120 ? -9.398 5.374 24.304 1.00 98.00 120 GLN A C 1
ATOM 948 O O . GLN A 1 120 ? -10.573 5.241 23.944 1.00 98.00 120 GLN A O 1
ATOM 953 N N . ARG A 1 121 ? -8.859 6.577 24.551 1.00 98.12 121 ARG A N 1
ATOM 954 C CA . ARG A 1 121 ? -9.590 7.840 24.376 1.00 98.12 121 ARG A CA 1
ATOM 955 C C . ARG A 1 121 ? -9.957 8.057 22.909 1.00 98.12 121 ARG A C 1
ATOM 957 O O . ARG A 1 121 ? -11.131 8.280 22.618 1.00 98.12 121 ARG A O 1
ATOM 964 N N . THR A 1 122 ? -8.985 7.939 22.007 1.00 98.06 122 THR A N 1
ATOM 965 C CA . THR A 1 122 ? -9.186 8.091 20.560 1.00 98.06 122 THR A CA 1
ATOM 966 C C . THR A 1 122 ? -10.200 7.086 20.020 1.00 98.06 122 THR A C 1
ATOM 968 O O . THR A 1 122 ? -11.107 7.465 19.282 1.00 98.06 122 THR A O 1
ATOM 971 N N . LEU A 1 123 ? -10.108 5.814 20.416 1.00 98.25 123 LEU A N 1
ATOM 972 C CA . LEU A 1 123 ? -11.026 4.758 19.976 1.00 98.25 123 LEU A CA 1
ATOM 973 C C . LEU A 1 123 ? -12.451 4.984 20.498 1.00 98.25 123 LEU A C 1
ATOM 975 O O . LEU A 1 123 ? -13.413 4.787 19.757 1.00 98.25 123 LEU A O 1
ATOM 979 N N . SER A 1 124 ? -12.602 5.449 21.741 1.00 98.25 124 SER A N 1
ATOM 980 C CA . SER A 1 124 ? -13.916 5.793 22.305 1.00 98.25 124 SER A CA 1
ATOM 981 C C . SER A 1 124 ? -14.557 6.967 21.561 1.00 98.25 124 SER A C 1
ATOM 983 O O . SER A 1 124 ? -15.722 6.892 21.168 1.00 98.25 124 SER A O 1
ATOM 985 N N . GLU A 1 125 ? -13.784 8.025 21.300 1.00 98.25 125 GLU A N 1
ATOM 986 C CA . GLU A 1 125 ? -14.238 9.182 20.525 1.00 98.25 125 GLU A CA 1
ATOM 987 C C . GLU A 1 125 ? -14.615 8.786 19.088 1.00 98.25 125 GLU A C 1
ATOM 989 O O . GLU A 1 125 ? -15.647 9.219 18.562 1.00 98.25 125 GLU A O 1
ATOM 994 N N . LEU A 1 126 ? -13.808 7.926 18.460 1.00 98.19 126 LEU A N 1
ATOM 995 C CA . LEU A 1 126 ? -14.069 7.388 17.131 1.00 98.19 126 LEU A CA 1
ATOM 996 C C . LEU A 1 126 ? -15.385 6.603 17.099 1.00 98.19 126 LEU A C 1
ATOM 998 O O . LEU A 1 126 ? -16.227 6.865 16.236 1.00 98.19 126 LEU A O 1
ATOM 1002 N N . ALA A 1 127 ? -15.574 5.670 18.037 1.00 98.00 127 ALA A N 1
ATOM 1003 C CA . ALA A 1 127 ? -16.776 4.848 18.134 1.00 98.00 127 ALA A CA 1
ATOM 1004 C C . ALA A 1 127 ? -18.036 5.710 18.300 1.00 98.00 127 ALA A C 1
ATOM 1006 O O . ALA A 1 127 ? -19.022 5.499 17.590 1.00 98.00 127 ALA A O 1
ATOM 1007 N N . GLU A 1 128 ? -17.988 6.728 19.164 1.00 97.94 128 GLU A N 1
ATOM 1008 C CA . GLU A 1 128 ? -19.108 7.639 19.414 1.00 97.94 128 GLU A CA 1
ATOM 1009 C C . GLU A 1 128 ? -19.440 8.500 18.185 1.00 97.94 128 GLU A C 1
ATOM 1011 O O . GLU A 1 128 ? -20.576 8.492 17.696 1.00 97.94 128 GLU A O 1
ATOM 1016 N N . LYS A 1 129 ? -18.449 9.215 17.633 1.00 97.56 129 LYS A N 1
ATOM 1017 C CA . LYS A 1 129 ? -18.660 10.139 16.505 1.00 97.56 129 LYS A CA 1
ATOM 1018 C C . LYS A 1 129 ? -19.054 9.414 15.224 1.00 97.56 129 LYS A C 1
ATOM 1020 O O . LYS A 1 129 ? -19.868 9.917 14.440 1.00 97.56 129 LYS A O 1
ATOM 1025 N N . MET A 1 130 ? -18.490 8.231 14.993 1.00 97.25 130 MET A N 1
ATOM 1026 C CA . MET A 1 130 ? -18.776 7.453 13.791 1.00 97.25 130 MET A CA 1
ATOM 1027 C C . MET A 1 130 ? -19.986 6.533 13.951 1.00 97.25 130 MET A C 1
ATOM 1029 O O . MET A 1 130 ? -20.597 6.213 12.928 1.00 97.25 130 MET A O 1
ATOM 1033 N N . LYS A 1 131 ? -20.414 6.250 15.191 1.00 97.19 131 LYS A N 1
ATOM 1034 C CA . LYS A 1 131 ? -21.467 5.288 15.565 1.00 97.19 131 LYS A CA 1
ATOM 1035 C C . LYS A 1 131 ? -21.121 3.864 15.139 1.00 97.19 131 LYS A C 1
ATOM 1037 O O . LYS A 1 131 ? -21.930 3.188 14.509 1.00 97.19 131 LYS A O 1
ATOM 1042 N N . LEU A 1 132 ? -19.899 3.447 15.453 1.00 97.62 132 LEU A N 1
ATOM 1043 C CA . LEU A 1 132 ? -19.341 2.159 15.053 1.00 97.62 132 LEU A CA 1
ATOM 1044 C C . LEU A 1 132 ? -19.065 1.281 16.267 1.00 97.62 132 LEU A C 1
ATOM 1046 O O . LEU A 1 132 ? -18.810 1.773 17.365 1.00 97.62 132 LEU A O 1
ATOM 1050 N N . THR A 1 133 ? -19.087 -0.027 16.042 1.00 98.19 133 THR A N 1
ATOM 1051 C CA . THR A 1 133 ? -18.643 -1.027 17.010 1.00 98.19 133 THR A CA 1
ATOM 1052 C C . THR A 1 133 ? -17.394 -1.739 16.490 1.00 98.19 133 THR A C 1
ATOM 1054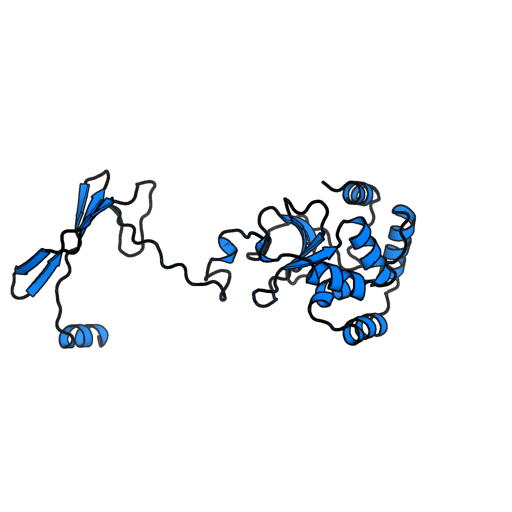 O O . THR A 1 133 ? -17.214 -1.835 15.270 1.00 98.19 133 THR A O 1
ATOM 1057 N N . PRO A 1 134 ? -16.536 -2.262 17.385 1.00 98.50 134 PRO A N 1
ATOM 1058 C CA . PRO A 1 134 ? -15.408 -3.094 16.986 1.00 98.50 134 PRO A CA 1
ATOM 1059 C C . PRO A 1 134 ? -15.822 -4.236 16.050 1.00 98.50 134 PRO A C 1
ATOM 1061 O O . PRO A 1 134 ? -16.939 -4.762 16.118 1.00 98.50 134 PRO A O 1
ATOM 1064 N N . MET A 1 135 ? -14.926 -4.617 15.145 1.00 98.56 135 MET A N 1
ATOM 1065 C CA . MET A 1 135 ? -15.099 -5.820 14.338 1.00 98.56 135 MET A CA 1
ATOM 1066 C C . MET A 1 135 ? -14.998 -7.079 15.213 1.00 98.56 135 MET A C 1
ATOM 1068 O O . MET A 1 135 ? -14.069 -7.213 15.999 1.00 98.56 135 MET A O 1
ATOM 1072 N N . GLU A 1 136 ? -15.935 -8.018 15.059 1.00 97.38 136 GLU A N 1
ATOM 1073 C CA . GLU A 1 136 ? -16.002 -9.216 15.915 1.00 97.38 136 GLU A CA 1
ATOM 1074 C C . GLU A 1 136 ? -14.857 -10.207 15.666 1.00 97.38 136 GLU A C 1
ATOM 1076 O O . GLU A 1 136 ? -14.320 -10.789 16.604 1.00 97.38 136 GLU A O 1
ATOM 1081 N N . GLN A 1 137 ? -14.491 -10.428 14.400 1.00 97.62 137 GLN A N 1
ATOM 1082 C CA . GLN A 1 137 ? -13.461 -11.395 14.007 1.00 97.62 137 GLN A CA 1
ATOM 1083 C C . GLN A 1 137 ? -12.452 -10.751 13.043 1.00 97.62 137 GLN A C 1
ATOM 1085 O O . GLN A 1 137 ? -12.425 -11.112 11.863 1.00 97.62 137 GLN A O 1
ATOM 1090 N N . PRO A 1 138 ? -11.628 -9.796 13.520 1.00 98.12 138 PRO A N 1
ATOM 1091 C CA . PRO A 1 138 ? -10.773 -8.971 12.663 1.00 98.12 138 PRO A CA 1
ATOM 1092 C C . PRO A 1 138 ? -9.805 -9.806 11.814 1.00 98.12 138 PRO A C 1
ATOM 1094 O O . PRO A 1 138 ? -9.755 -9.642 10.597 1.00 98.12 138 PRO A O 1
ATOM 1097 N N . TRP A 1 139 ? -9.112 -10.778 12.418 1.00 98.50 139 TRP A N 1
ATOM 1098 C CA . TRP A 1 139 ? -8.173 -11.640 11.689 1.00 98.50 139 TRP A CA 1
ATOM 1099 C C . TRP A 1 139 ? -8.865 -12.493 10.617 1.00 98.50 139 TRP A C 1
ATOM 1101 O O . TRP A 1 139 ? -8.404 -12.566 9.481 1.00 98.50 139 TRP A O 1
ATOM 1111 N N . VAL A 1 140 ? -10.008 -13.108 10.949 1.00 98.44 140 VAL A N 1
ATOM 1112 C CA . VAL A 1 140 ? -10.763 -13.954 10.003 1.00 98.44 140 VAL A CA 1
ATOM 1113 C C . VAL A 1 140 ? -11.258 -13.123 8.822 1.00 98.44 140 VAL A C 1
ATOM 1115 O O . VAL A 1 140 ? -11.181 -13.571 7.677 1.00 98.44 140 VAL A O 1
ATOM 1118 N N . TYR A 1 141 ? -11.743 -11.911 9.094 1.00 98.69 141 TYR A N 1
ATOM 1119 C CA . TYR A 1 141 ? -12.170 -10.968 8.070 1.00 98.69 141 TYR A CA 1
ATOM 1120 C C . TYR A 1 141 ? -11.017 -10.611 7.120 1.00 98.69 141 TYR A C 1
ATOM 1122 O O . TYR A 1 141 ? -11.159 -10.804 5.910 1.00 98.69 141 TYR A O 1
ATOM 1130 N N . ILE A 1 142 ? -9.868 -10.179 7.658 1.00 98.50 142 ILE A N 1
ATOM 1131 C CA . ILE A 1 142 ? -8.697 -9.784 6.859 1.00 98.50 142 ILE A CA 1
ATOM 1132 C C . ILE A 1 142 ? -8.211 -10.958 6.004 1.00 98.50 142 ILE A C 1
ATOM 1134 O O . ILE A 1 142 ? -8.060 -10.820 4.791 1.00 98.50 142 ILE A O 1
ATOM 1138 N N . LYS A 1 143 ? -8.037 -12.146 6.596 1.00 98.31 143 LYS A N 1
ATOM 1139 C CA . LYS A 1 143 ? -7.562 -13.327 5.860 1.00 98.31 143 LYS A CA 1
ATOM 1140 C C . LYS A 1 143 ? -8.521 -13.762 4.763 1.00 98.31 143 LYS A C 1
ATOM 1142 O O . LYS A 1 143 ? -8.075 -14.149 3.686 1.00 98.31 143 LYS A O 1
ATOM 1147 N N . LYS A 1 144 ? -9.833 -13.682 5.000 1.00 98.25 144 LYS A N 1
ATOM 1148 C CA . LYS A 1 144 ? -10.834 -13.982 3.970 1.00 98.25 144 LYS A CA 1
ATOM 1149 C C . LYS A 1 144 ? -10.762 -12.981 2.819 1.00 98.25 144 LYS A C 1
ATOM 1151 O O . LYS A 1 144 ? -10.835 -13.395 1.664 1.00 98.25 144 LYS A O 1
ATOM 1156 N N . LEU A 1 145 ? -10.615 -11.692 3.130 1.00 98.12 145 LEU A N 1
ATOM 1157 C CA . LEU A 1 145 ? -10.464 -10.644 2.127 1.00 98.12 145 LEU A CA 1
ATOM 1158 C C . LEU A 1 145 ? -9.220 -10.897 1.267 1.00 98.12 145 LEU A C 1
ATOM 1160 O O . LEU A 1 145 ? -9.345 -11.009 0.049 1.00 98.12 145 LEU A O 1
ATOM 1164 N N . GLN A 1 146 ? -8.064 -11.089 1.904 1.00 97.56 146 GLN A N 1
ATOM 1165 C CA . GLN A 1 146 ? -6.786 -11.361 1.240 1.00 97.56 146 GLN A CA 1
ATOM 1166 C C . GLN A 1 146 ? -6.834 -12.628 0.378 1.00 97.56 146 GLN A C 1
ATOM 1168 O O . GLN A 1 146 ? -6.457 -12.586 -0.788 1.00 97.56 146 GLN A O 1
ATOM 1173 N N . ALA A 1 147 ? -7.390 -13.729 0.892 1.00 97.31 147 ALA A N 1
ATOM 1174 C CA . ALA A 1 147 ? -7.513 -14.980 0.140 1.00 97.31 147 ALA A CA 1
ATOM 1175 C C . ALA A 1 147 ? -8.432 -14.874 -1.092 1.00 97.31 147 ALA A C 1
ATOM 1177 O O . ALA A 1 147 ? -8.302 -15.658 -2.030 1.00 97.31 147 ALA A O 1
ATOM 1178 N N . SER A 1 148 ? -9.383 -13.934 -1.090 1.00 96.38 148 SER A N 1
ATOM 1179 C CA . SER A 1 148 ? -10.308 -13.708 -2.209 1.00 96.38 148 SER A CA 1
ATOM 1180 C C . SER A 1 148 ? -9.815 -12.677 -3.227 1.00 96.38 148 SER A C 1
ATOM 1182 O O . SER A 1 148 ? -10.431 -12.513 -4.283 1.00 96.38 148 SER A O 1
ATOM 1184 N N . PHE A 1 149 ? -8.741 -11.955 -2.907 1.00 97.25 149 PHE A N 1
ATOM 1185 C CA . PHE A 1 149 ? -8.262 -10.841 -3.705 1.00 97.25 149 PHE A CA 1
ATOM 1186 C C . PHE A 1 149 ? -7.347 -11.311 -4.841 1.00 97.25 149 PHE A C 1
ATOM 1188 O O . PHE A 1 149 ? -6.463 -12.142 -4.658 1.00 97.25 149 PHE A O 1
ATOM 1195 N N . ASP A 1 150 ? -7.549 -10.748 -6.032 1.00 96.12 150 ASP A N 1
ATOM 1196 C CA . ASP A 1 150 ? -6.711 -11.015 -7.200 1.00 96.12 150 ASP A CA 1
ATOM 1197 C C . ASP A 1 150 ? -5.612 -9.952 -7.311 1.00 96.12 150 ASP A C 1
ATOM 1199 O O . ASP A 1 150 ? -5.815 -8.875 -7.882 1.00 96.12 150 ASP A O 1
ATOM 1203 N N . TYR A 1 151 ? -4.440 -10.275 -6.765 1.00 94.81 151 TYR A N 1
ATOM 1204 C CA . TYR A 1 151 ? -3.272 -9.394 -6.727 1.00 94.81 151 TYR A CA 1
ATOM 1205 C C . TYR A 1 151 ? -2.771 -8.984 -8.121 1.00 94.81 151 TYR A C 1
ATOM 1207 O O . TYR A 1 151 ? -2.212 -7.900 -8.266 1.00 94.81 151 TYR A O 1
ATOM 1215 N N . SER A 1 152 ? -3.054 -9.760 -9.177 1.00 93.75 152 SER A N 1
ATOM 1216 C CA . SER A 1 152 ? -2.655 -9.419 -10.556 1.00 93.75 152 SER A CA 1
ATOM 1217 C C . SER A 1 152 ? -3.339 -8.154 -11.102 1.00 93.75 152 SER A C 1
ATOM 1219 O O . SER A 1 152 ? -2.897 -7.547 -12.093 1.00 93.75 152 SER A O 1
ATOM 1221 N N . LYS A 1 153 ? -4.431 -7.731 -10.451 1.00 95.19 153 LYS A N 1
ATOM 1222 C CA . LYS A 1 153 ? -5.161 -6.506 -10.781 1.00 95.19 153 LYS A CA 1
ATOM 1223 C C . LYS A 1 153 ? -4.473 -5.252 -10.261 1.00 95.19 153 LYS A C 1
ATOM 1225 O O . LYS A 1 153 ? -4.738 -4.183 -10.809 1.00 95.19 153 LYS A O 1
ATOM 1230 N N . ILE A 1 154 ? -3.603 -5.355 -9.254 1.00 95.31 154 ILE A N 1
ATOM 1231 C CA . ILE A 1 154 ? -2.820 -4.210 -8.791 1.00 95.31 154 ILE A CA 1
ATOM 1232 C C . ILE A 1 154 ? -1.847 -3.829 -9.903 1.00 95.31 154 ILE A C 1
ATOM 1234 O O . ILE A 1 154 ? -1.138 -4.666 -10.461 1.00 95.31 154 ILE A O 1
ATOM 1238 N N . LYS A 1 155 ? -1.859 -2.548 -10.264 1.00 94.88 155 LYS A N 1
ATOM 1239 C CA . LYS A 1 155 ? -0.929 -1.965 -11.228 1.00 94.88 155 LYS A CA 1
ATOM 1240 C C . LYS A 1 155 ? -0.027 -0.997 -10.496 1.00 94.88 155 LYS A C 1
ATOM 1242 O O . LYS A 1 155 ? -0.494 -0.279 -9.618 1.00 94.88 155 LYS A O 1
ATOM 1247 N N . TYR A 1 156 ? 1.224 -0.945 -10.914 1.00 94.50 156 TYR A N 1
ATOM 1248 C CA . TYR A 1 156 ? 2.231 -0.052 -10.359 1.00 94.50 156 TYR A CA 1
ATOM 1249 C C . TYR A 1 156 ? 2.682 0.981 -11.398 1.00 94.50 156 TYR A C 1
ATOM 1251 O O . TYR A 1 156 ? 2.300 0.906 -12.573 1.00 94.50 156 TYR A O 1
ATOM 1259 N N . THR A 1 157 ? 3.408 2.000 -10.945 1.00 93.25 157 THR A N 1
ATOM 1260 C CA . THR A 1 157 ? 4.141 2.933 -11.813 1.00 93.25 157 THR A CA 1
ATOM 1261 C C . THR A 1 157 ? 5.415 2.272 -12.344 1.00 93.25 157 THR A C 1
ATOM 1263 O O . THR A 1 157 ? 5.730 1.147 -11.964 1.00 93.25 157 THR A O 1
ATOM 1266 N N . GLU A 1 158 ? 6.132 2.955 -13.241 1.00 89.38 158 GLU A N 1
ATOM 1267 C CA . GLU A 1 158 ? 7.401 2.445 -13.785 1.00 89.38 158 GLU A CA 1
ATOM 1268 C C . GLU A 1 158 ? 8.445 2.206 -12.683 1.00 89.38 158 GLU A C 1
ATOM 1270 O O . GLU A 1 158 ? 9.178 1.229 -12.762 1.00 89.38 158 GLU A O 1
ATOM 1275 N N . ASP A 1 159 ? 8.430 3.011 -11.611 1.00 90.50 159 ASP A N 1
ATOM 1276 C CA . ASP A 1 159 ? 9.351 2.888 -10.469 1.00 90.50 159 ASP A CA 1
ATOM 1277 C C . ASP A 1 159 ? 9.341 1.491 -9.827 1.00 90.50 159 ASP A C 1
ATOM 1279 O O . ASP A 1 159 ? 10.349 1.044 -9.295 1.00 90.50 159 ASP A O 1
ATOM 1283 N N . TYR A 1 160 ? 8.217 0.770 -9.880 1.00 90.06 160 TYR A N 1
ATOM 1284 C CA . TYR A 1 160 ? 8.137 -0.596 -9.354 1.00 90.06 160 TYR A CA 1
ATOM 1285 C C . TYR A 1 160 ? 8.952 -1.607 -10.167 1.00 90.06 160 TYR A C 1
ATOM 1287 O O . TYR A 1 160 ? 9.395 -2.621 -9.629 1.00 90.06 160 TYR A O 1
ATOM 1295 N N . TYR A 1 161 ? 9.116 -1.348 -11.463 1.00 87.06 161 TYR A N 1
ATOM 1296 C CA . TYR A 1 161 ? 9.836 -2.205 -12.404 1.00 87.06 161 TYR A CA 1
ATOM 1297 C C . TYR A 1 161 ? 11.266 -1.711 -12.662 1.00 87.06 161 TYR A C 1
ATOM 1299 O O . TYR A 1 161 ? 11.990 -2.312 -13.454 1.00 87.06 161 TYR A O 1
ATOM 1307 N N . ASP A 1 162 ? 11.663 -0.613 -12.021 1.00 85.19 162 ASP A N 1
ATOM 1308 C CA . ASP A 1 162 ? 13.008 -0.065 -12.099 1.00 85.19 162 ASP A CA 1
ATOM 1309 C C . ASP A 1 162 ? 13.918 -0.792 -11.102 1.00 85.19 162 ASP A C 1
ATOM 1311 O O . ASP A 1 162 ? 13.663 -0.780 -9.900 1.00 85.19 162 ASP A O 1
ATOM 1315 N N . VAL A 1 163 ? 14.989 -1.414 -11.596 1.00 84.31 163 VAL A N 1
ATOM 1316 C CA . VAL A 1 163 ? 15.961 -2.157 -10.777 1.00 84.31 163 VAL A CA 1
ATOM 1317 C C . VAL A 1 163 ? 16.729 -1.274 -9.792 1.00 84.31 163 VAL A C 1
ATOM 1319 O O . VAL A 1 163 ? 17.191 -1.775 -8.767 1.00 84.31 163 VAL A O 1
ATOM 1322 N N . ASP A 1 164 ? 16.851 0.027 -10.071 1.00 83.69 164 ASP A N 1
ATOM 1323 C CA . ASP A 1 164 ? 17.506 0.975 -9.167 1.00 83.69 164 ASP A CA 1
ATOM 1324 C C . ASP A 1 164 ? 16.616 1.297 -7.953 1.00 83.69 164 ASP A C 1
ATOM 1326 O O . ASP A 1 164 ? 17.120 1.638 -6.881 1.00 83.69 164 ASP A O 1
ATOM 1330 N N . MET A 1 165 ? 15.293 1.162 -8.105 1.00 83.62 165 MET A N 1
ATOM 1331 C CA . MET A 1 165 ? 14.294 1.437 -7.064 1.00 83.62 165 MET A CA 1
ATOM 1332 C C . MET A 1 165 ? 13.787 0.163 -6.379 1.00 83.62 165 MET A C 1
ATOM 1334 O O . MET A 1 165 ? 13.536 0.164 -5.175 1.00 83.62 165 MET A O 1
ATOM 1338 N N . ASN A 1 166 ? 13.647 -0.922 -7.138 1.00 84.81 166 ASN A N 1
ATOM 1339 C CA . ASN A 1 166 ? 13.211 -2.237 -6.699 1.00 84.81 166 ASN A CA 1
ATOM 1340 C C . ASN A 1 166 ? 14.261 -3.284 -7.111 1.00 84.81 166 ASN A C 1
ATOM 1342 O O . ASN A 1 166 ? 14.224 -3.777 -8.239 1.00 84.81 166 ASN A O 1
ATOM 1346 N N . PRO A 1 167 ? 15.166 -3.687 -6.202 1.00 82.62 167 PRO A N 1
ATOM 1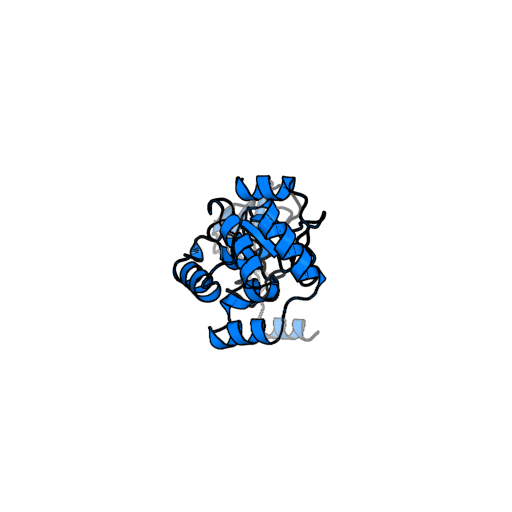347 C CA . PRO A 1 167 ? 16.210 -4.670 -6.501 1.00 82.62 167 PRO A CA 1
ATOM 1348 C C . PRO A 1 167 ? 15.688 -6.043 -6.952 1.00 82.62 167 PRO A C 1
ATOM 1350 O O . PRO A 1 167 ? 16.445 -6.833 -7.513 1.00 82.62 167 PRO A O 1
ATOM 1353 N N . GLU A 1 168 ? 14.415 -6.344 -6.686 1.00 81.69 168 GLU A N 1
ATOM 1354 C CA . GLU A 1 168 ? 13.755 -7.593 -7.071 1.00 81.69 168 GLU A CA 1
ATOM 1355 C C . GLU A 1 168 ? 13.001 -7.480 -8.408 1.00 81.69 168 GLU A C 1
ATOM 1357 O O . GLU A 1 168 ? 12.428 -8.467 -8.875 1.00 81.69 168 GLU A O 1
ATOM 1362 N N . ALA A 1 169 ? 13.001 -6.303 -9.049 1.00 81.50 169 ALA A N 1
ATOM 1363 C CA . ALA A 1 169 ? 12.461 -6.131 -10.391 1.00 81.50 169 ALA A CA 1
ATOM 1364 C C . ALA A 1 169 ? 13.294 -6.899 -11.427 1.00 81.50 169 ALA A C 1
ATOM 1366 O O . ALA A 1 169 ? 14.523 -6.975 -11.352 1.00 81.50 169 ALA A O 1
ATOM 1367 N N . GLU A 1 170 ? 12.623 -7.453 -12.439 1.00 75.75 170 GLU A N 1
ATOM 1368 C CA . GLU A 1 170 ? 13.331 -8.043 -13.570 1.00 75.75 170 GLU A CA 1
ATOM 1369 C C . GLU A 1 170 ? 14.057 -6.940 -14.356 1.00 75.75 170 GLU A C 1
ATOM 1371 O O . GLU A 1 170 ? 13.423 -5.946 -14.726 1.00 75.75 170 GLU A O 1
ATOM 1376 N N . PRO A 1 171 ? 15.359 -7.101 -14.665 1.00 68.19 171 PRO A N 1
ATOM 1377 C CA . PRO A 1 171 ? 16.082 -6.127 -15.463 1.00 68.19 171 PRO A CA 1
ATOM 1378 C C . PRO A 1 171 ? 15.409 -5.972 -16.822 1.00 68.19 171 PRO A C 1
ATOM 1380 O O . PRO A 1 171 ? 15.438 -6.879 -17.660 1.00 68.19 171 PRO A O 1
ATOM 1383 N N . THR A 1 172 ? 14.818 -4.806 -17.068 1.00 63.06 172 THR A N 1
ATOM 1384 C CA . THR A 1 172 ? 14.348 -4.472 -18.406 1.00 63.06 172 THR A CA 1
ATOM 1385 C C . THR A 1 172 ? 15.582 -4.238 -19.268 1.00 63.06 172 THR A C 1
ATOM 1387 O O . THR A 1 172 ? 16.331 -3.279 -19.088 1.00 63.06 172 THR A O 1
ATOM 1390 N N . MET A 1 173 ? 15.862 -5.163 -20.190 1.00 58.34 173 MET A N 1
ATOM 1391 C CA . MET A 1 173 ? 16.902 -4.911 -21.181 1.00 58.34 173 MET A CA 1
ATOM 1392 C C . MET A 1 173 ? 16.496 -3.658 -21.963 1.00 58.34 173 MET A C 1
ATOM 1394 O O . MET A 1 173 ? 15.400 -3.651 -22.533 1.00 58.34 173 MET A O 1
ATOM 1398 N N . PRO A 1 174 ? 17.334 -2.606 -22.004 1.00 63.69 174 PRO A N 1
ATOM 1399 C CA . PRO A 1 174 ? 16.988 -1.410 -22.747 1.00 63.69 174 PRO A CA 1
ATOM 1400 C C . PRO A 1 174 ? 16.724 -1.793 -24.203 1.00 63.69 174 PRO A C 1
ATOM 1402 O O . PRO A 1 174 ? 17.499 -2.532 -24.818 1.00 63.69 174 PRO A O 1
ATOM 1405 N N . GLU A 1 175 ? 15.615 -1.303 -24.758 1.00 68.25 175 GLU A N 1
ATOM 1406 C CA . GLU A 1 175 ? 15.353 -1.456 -26.186 1.00 68.25 175 GLU A CA 1
ATOM 1407 C C . GLU A 1 175 ? 16.526 -0.855 -26.969 1.00 68.25 175 GLU A C 1
ATOM 1409 O O . GLU A 1 175 ? 16.914 0.294 -26.737 1.00 68.25 175 GLU A O 1
ATOM 1414 N N . TRP A 1 176 ? 17.088 -1.622 -27.907 1.00 75.56 176 TRP A N 1
ATOM 1415 C CA . TRP A 1 176 ? 18.194 -1.160 -28.741 1.00 75.56 176 TRP A CA 1
ATOM 1416 C C . TRP A 1 176 ? 17.730 -0.010 -29.646 1.00 75.56 176 TRP A C 1
ATOM 1418 O O . TRP A 1 176 ? 17.089 -0.223 -30.677 1.00 75.56 176 TRP A O 1
ATOM 1428 N N . LYS A 1 177 ? 18.026 1.226 -29.234 1.00 85.19 177 LYS A N 1
ATOM 1429 C CA . LYS A 1 177 ? 17.641 2.460 -29.929 1.00 85.19 177 LYS A CA 1
ATOM 1430 C C . LYS A 1 177 ? 18.882 3.234 -30.344 1.00 85.19 177 LYS A C 1
ATOM 1432 O O . LYS A 1 177 ? 19.667 3.660 -29.503 1.00 85.19 177 LYS A O 1
ATOM 1437 N N . VAL A 1 178 ? 19.018 3.461 -31.647 1.00 86.06 178 VAL A N 1
ATOM 1438 C CA . VAL A 1 178 ? 20.127 4.224 -32.232 1.00 86.06 178 VAL A CA 1
ATOM 1439 C C . VAL A 1 178 ? 19.636 5.603 -32.659 1.00 86.06 178 VAL A C 1
ATOM 1441 O O . VAL A 1 178 ? 18.593 5.727 -33.298 1.00 86.06 178 VAL A O 1
ATOM 1444 N N . TYR A 1 179 ? 20.394 6.643 -32.318 1.00 88.56 1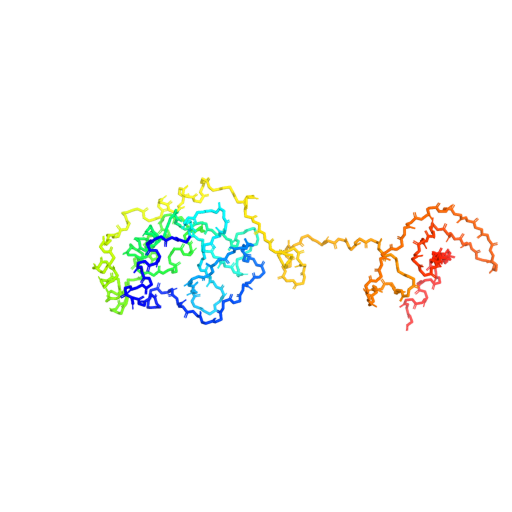79 TYR A N 1
ATOM 1445 C CA . TYR A 1 179 ? 20.092 8.038 -32.645 1.00 88.56 179 TYR A CA 1
ATOM 1446 C C . TYR A 1 179 ? 21.249 8.653 -33.429 1.00 88.56 179 TYR A C 1
ATOM 1448 O O . TYR A 1 179 ? 22.398 8.277 -33.220 1.00 88.56 179 TYR A O 1
ATOM 1456 N N . PHE A 1 180 ? 20.955 9.616 -34.311 1.00 87.12 180 PHE A N 1
ATOM 1457 C CA . PHE A 1 180 ? 21.965 10.230 -35.185 1.00 87.12 180 PHE A CA 1
ATOM 1458 C C . PHE A 1 180 ? 23.112 10.902 -34.416 1.00 87.12 180 PHE A C 1
ATOM 1460 O O . PHE A 1 180 ? 24.271 10.695 -34.752 1.00 87.12 180 PHE A O 1
ATOM 1467 N N . ASP A 1 181 ? 22.780 11.636 -33.352 1.00 84.94 181 ASP A N 1
ATOM 1468 C CA . ASP A 1 181 ? 23.742 12.307 -32.466 1.00 84.94 181 ASP A CA 1
ATOM 1469 C C . ASP A 1 181 ? 23.899 11.563 -31.117 1.00 84.94 181 ASP A C 1
ATOM 1471 O O . ASP A 1 181 ? 24.304 12.145 -30.111 1.00 84.94 181 ASP A O 1
ATOM 1475 N N . GLY A 1 182 ? 23.501 10.285 -31.059 1.00 78.44 182 GLY A N 1
ATOM 1476 C CA . GLY A 1 182 ? 23.558 9.466 -29.846 1.00 78.44 182 GLY A CA 1
ATOM 1477 C C . GLY A 1 182 ? 24.929 8.832 -29.609 1.00 78.44 182 GLY A C 1
ATOM 1478 O O . GLY A 1 182 ? 25.762 8.740 -30.509 1.00 78.44 182 GLY A O 1
ATOM 1479 N N . ASN A 1 183 ? 25.151 8.348 -28.390 1.00 73.38 183 ASN A N 1
ATOM 1480 C CA . ASN A 1 183 ? 26.285 7.494 -28.054 1.00 73.38 183 ASN A CA 1
ATOM 1481 C C . ASN A 1 183 ? 25.800 6.129 -27.532 1.00 73.38 183 ASN A C 1
ATOM 1483 O O . ASN A 1 183 ? 24.602 5.876 -27.419 1.00 73.38 183 ASN A O 1
ATOM 1487 N N . PHE A 1 184 ? 26.744 5.244 -27.207 1.00 65.94 184 PHE A N 1
ATOM 1488 C CA . PHE A 1 184 ? 26.453 3.884 -26.731 1.00 65.94 184 PHE A CA 1
ATOM 1489 C C . PHE A 1 184 ? 25.663 3.836 -25.408 1.00 65.94 184 PHE A C 1
ATOM 1491 O O . PHE A 1 184 ? 25.080 2.811 -25.077 1.00 65.94 184 PHE A O 1
ATOM 1498 N N . TRP A 1 185 ? 25.644 4.943 -24.662 1.00 62.97 185 TRP A N 1
ATOM 1499 C CA . TRP A 1 185 ? 24.976 5.097 -23.368 1.00 62.97 185 TRP A CA 1
ATOM 1500 C C . TRP A 1 185 ? 23.665 5.888 -23.468 1.00 62.97 185 TRP A C 1
ATOM 1502 O O . TRP A 1 185 ? 23.039 6.170 -22.450 1.00 62.97 185 TRP A O 1
ATOM 1512 N N . GLY A 1 186 ? 23.242 6.254 -24.682 1.00 64.62 186 GLY A N 1
ATOM 1513 C CA . GLY A 1 186 ? 21.967 6.907 -24.944 1.00 64.62 186 GLY A CA 1
ATOM 1514 C C . GLY A 1 186 ? 22.081 8.218 -25.719 1.00 64.62 186 GLY A C 1
ATOM 1515 O O . GLY A 1 186 ? 23.075 8.526 -26.379 1.00 64.62 186 GLY A O 1
ATOM 1516 N N . HIS A 1 187 ? 21.003 8.993 -25.671 1.00 70.69 187 HIS A N 1
ATOM 1517 C CA . HIS A 1 187 ? 20.828 10.217 -26.445 1.00 70.69 187 HIS A CA 1
ATOM 1518 C C . HIS A 1 187 ? 20.138 11.291 -25.599 1.00 70.69 187 HIS A C 1
ATOM 1520 O O . HIS A 1 187 ? 19.171 11.006 -24.893 1.00 70.69 187 HIS A O 1
ATOM 1526 N N . SER A 1 188 ? 20.597 12.539 -25.705 1.00 58.38 188 SER A N 1
ATOM 1527 C CA . SER A 1 188 ? 19.953 13.706 -25.100 1.00 58.38 188 SER A CA 1
ATOM 1528 C C . SER A 1 188 ? 19.191 14.504 -26.164 1.00 58.38 188 SER A C 1
ATOM 1530 O O . SER A 1 188 ? 19.769 15.240 -26.958 1.00 58.38 188 SER A O 1
ATOM 1532 N N . GLY A 1 189 ? 17.861 14.377 -26.196 1.00 68.44 189 GLY A N 1
ATOM 1533 C CA . GLY A 1 189 ? 17.017 15.144 -27.119 1.00 68.44 189 GLY A CA 1
ATOM 1534 C C . GLY A 1 189 ? 15.654 14.510 -27.396 1.00 68.44 189 GLY A C 1
ATOM 1535 O O . GLY A 1 189 ? 15.333 13.448 -26.874 1.00 68.44 189 GLY A O 1
ATOM 1536 N N . LYS A 1 190 ? 14.850 15.174 -28.238 1.00 70.94 190 LYS A N 1
ATOM 1537 C CA . LYS A 1 190 ? 13.492 14.741 -28.637 1.00 70.94 190 LYS A CA 1
ATOM 1538 C C . LYS A 1 190 ? 13.440 14.027 -29.996 1.00 70.94 190 LYS A C 1
ATOM 1540 O O . LYS A 1 190 ? 12.358 13.855 -30.557 1.00 70.94 190 LYS A O 1
ATOM 1545 N N . ASP A 1 191 ? 14.593 13.672 -30.555 1.00 75.81 191 ASP A N 1
ATOM 1546 C CA . ASP A 1 191 ? 14.654 12.976 -31.838 1.00 75.81 191 ASP A CA 1
ATOM 1547 C C . ASP A 1 191 ? 14.096 11.554 -31.716 1.00 75.81 191 ASP A C 1
ATOM 1549 O O . ASP A 1 191 ? 14.147 10.930 -30.657 1.00 75.81 191 ASP A O 1
ATOM 1553 N N . HIS A 1 192 ? 13.538 11.045 -32.812 1.00 80.94 192 HIS A N 1
ATOM 1554 C CA . HIS A 1 192 ? 13.043 9.673 -32.870 1.00 80.94 192 HIS A CA 1
ATOM 1555 C C . HIS A 1 192 ? 14.210 8.716 -33.133 1.00 80.94 192 HIS A C 1
ATOM 1557 O O . HIS A 1 192 ? 15.145 9.064 -33.859 1.00 80.94 192 HIS A O 1
ATOM 1563 N N . ALA A 1 193 ? 14.137 7.511 -32.563 1.00 87.06 193 ALA A N 1
ATOM 1564 C CA . ALA A 1 193 ? 15.109 6.458 -32.839 1.00 87.06 193 ALA A CA 1
ATOM 1565 C C . ALA A 1 193 ? 15.097 6.094 -34.333 1.00 87.06 193 ALA A C 1
ATOM 1567 O O . ALA A 1 193 ? 14.047 6.103 -34.984 1.00 87.06 193 ALA A O 1
ATOM 1568 N N . GLY A 1 194 ? 16.272 5.785 -34.875 1.00 89.38 194 GLY A N 1
ATOM 1569 C CA . GLY A 1 194 ? 16.427 5.367 -36.258 1.00 89.38 194 GLY A CA 1
ATOM 1570 C C . GLY A 1 194 ? 15.743 4.030 -36.527 1.00 89.38 194 GLY A C 1
ATOM 1571 O O . GLY A 1 194 ? 15.726 3.138 -35.682 1.00 89.38 194 GLY A O 1
ATOM 1572 N N . THR A 1 195 ? 15.190 3.876 -37.729 1.00 91.00 195 THR A N 1
ATOM 1573 C CA . THR A 1 195 ? 14.633 2.589 -38.170 1.00 91.00 195 THR A CA 1
ATOM 1574 C C . THR A 1 195 ? 15.765 1.672 -38.622 1.00 91.00 195 THR A C 1
ATOM 1576 O O . THR A 1 195 ? 16.524 2.046 -39.519 1.00 91.00 195 THR A O 1
ATOM 1579 N N . GLU A 1 196 ? 15.879 0.491 -38.009 1.00 92.38 196 GLU A N 1
ATOM 1580 C CA . GLU A 1 196 ? 16.893 -0.512 -38.353 1.00 92.38 196 GLU A CA 1
ATOM 1581 C C . GLU A 1 196 ? 16.705 -1.021 -39.792 1.00 92.38 196 GLU A C 1
ATOM 1583 O O . GLU A 1 196 ? 15.632 -1.464 -40.202 1.00 92.38 196 GLU A O 1
ATOM 1588 N N . ILE A 1 197 ? 17.795 -0.998 -40.549 1.00 92.88 197 ILE A N 1
ATOM 1589 C CA . ILE A 1 197 ? 17.955 -1.582 -41.873 1.00 92.88 197 ILE A CA 1
ATOM 1590 C C . ILE A 1 197 ? 19.017 -2.667 -41.740 1.00 92.88 197 ILE A C 1
ATOM 1592 O O . ILE A 1 197 ? 20.214 -2.386 -41.664 1.00 92.88 197 ILE A O 1
ATOM 1596 N N . ARG A 1 198 ? 18.587 -3.928 -41.731 1.00 91.81 198 ARG A N 1
ATOM 1597 C CA . ARG A 1 198 ? 19.505 -5.070 -41.653 1.00 91.81 198 ARG A CA 1
ATOM 1598 C C . ARG A 1 198 ? 20.343 -5.174 -42.919 1.00 91.81 198 ARG A C 1
ATOM 1600 O O . ARG A 1 198 ? 19.809 -5.354 -44.012 1.00 91.81 198 ARG A O 1
ATOM 1607 N N . LEU A 1 199 ? 21.661 -5.095 -42.760 1.00 92.56 199 LEU A N 1
ATOM 1608 C CA . LEU A 1 199 ? 22.623 -5.177 -43.856 1.00 92.56 199 LEU A CA 1
ATOM 1609 C C . LEU A 1 199 ? 23.333 -6.529 -43.887 1.00 92.56 199 LEU A C 1
ATOM 1611 O O . LEU A 1 199 ? 23.493 -7.097 -44.971 1.00 92.56 199 LEU A O 1
ATOM 1615 N N . ASN A 1 200 ? 23.740 -7.037 -42.716 1.00 91.31 200 ASN A N 1
ATOM 1616 C CA . ASN A 1 200 ? 24.489 -8.284 -42.537 1.00 91.31 200 ASN A CA 1
ATOM 1617 C C . ASN A 1 200 ? 25.621 -8.451 -43.566 1.00 91.31 200 ASN A C 1
ATOM 1619 O O . ASN A 1 200 ? 25.776 -9.505 -44.186 1.00 91.31 200 ASN A O 1
ATOM 1623 N N . LYS A 1 201 ? 26.388 -7.381 -43.798 1.00 94.12 201 LYS A N 1
ATOM 1624 C CA . LYS A 1 201 ? 27.509 -7.380 -44.744 1.00 94.12 201 LYS A CA 1
ATOM 1625 C C . LYS A 1 201 ? 28.807 -7.685 -44.023 1.00 94.12 201 LYS A C 1
ATOM 1627 O O . LYS A 1 201 ? 28.988 -7.316 -42.869 1.00 94.12 201 LYS A O 1
ATOM 1632 N N . GLN A 1 202 ? 29.707 -8.350 -44.729 1.00 95.81 202 GLN A N 1
ATOM 1633 C CA . GLN A 1 202 ? 31.026 -8.707 -44.231 1.00 95.81 202 GLN A CA 1
ATOM 1634 C C . GLN A 1 202 ? 32.049 -8.405 -45.318 1.00 95.81 202 GLN A C 1
ATOM 1636 O O . GLN A 1 202 ? 31.762 -8.607 -46.502 1.00 95.81 202 GLN A O 1
ATOM 1641 N N . PHE A 1 203 ? 33.210 -7.892 -44.931 1.00 94.44 203 PHE A N 1
ATOM 1642 C CA . PHE A 1 203 ? 34.306 -7.611 -45.855 1.00 94.44 203 PHE A CA 1
ATOM 1643 C C . PHE A 1 203 ? 35.642 -7.556 -45.115 1.00 94.44 203 PHE A C 1
ATOM 1645 O O . PHE A 1 203 ? 35.696 -7.259 -43.923 1.00 94.44 203 PHE A O 1
ATOM 1652 N N . ASP A 1 204 ? 36.727 -7.801 -45.843 1.00 94.81 204 ASP A N 1
ATOM 1653 C CA . ASP A 1 204 ? 38.081 -7.679 -45.314 1.00 94.81 204 ASP A CA 1
ATOM 1654 C C . ASP A 1 204 ? 38.700 -6.357 -45.777 1.00 94.81 204 ASP A C 1
ATOM 1656 O O . ASP A 1 204 ? 38.744 -6.049 -46.970 1.00 94.81 204 ASP A O 1
ATOM 1660 N N . TRP A 1 205 ? 39.186 -5.556 -44.829 1.00 93.62 205 TRP A N 1
ATOM 1661 C CA . TRP A 1 205 ? 39.839 -4.280 -45.111 1.00 93.62 205 TRP A CA 1
ATOM 1662 C C . TRP A 1 205 ? 40.909 -3.968 -44.068 1.00 93.62 205 TRP A C 1
ATOM 1664 O O . TRP A 1 205 ? 40.745 -4.244 -42.881 1.00 93.62 205 TRP A O 1
ATOM 1674 N N . ALA A 1 206 ? 42.033 -3.405 -44.520 1.00 91.94 206 ALA A N 1
ATOM 1675 C CA . ALA A 1 206 ? 43.177 -3.064 -43.671 1.00 91.94 206 ALA A CA 1
ATOM 1676 C C . ALA A 1 206 ? 43.649 -4.223 -42.761 1.00 91.94 206 ALA A C 1
ATOM 1678 O O . ALA A 1 206 ? 44.000 -3.999 -41.607 1.00 91.94 206 ALA A O 1
ATOM 1679 N N . ARG A 1 207 ? 43.663 -5.462 -43.287 1.00 89.44 207 ARG A N 1
ATOM 1680 C CA . ARG A 1 207 ? 44.008 -6.717 -42.573 1.00 89.44 207 ARG A CA 1
ATOM 1681 C C . ARG A 1 207 ? 43.055 -7.122 -41.440 1.00 89.44 207 ARG A C 1
ATOM 1683 O O . ARG A 1 207 ? 43.367 -8.055 -40.709 1.00 89.44 207 ARG A O 1
ATOM 1690 N N . HIS A 1 208 ? 41.907 -6.468 -41.322 1.00 90.00 208 HIS A N 1
ATOM 1691 C CA . HIS A 1 208 ? 40.872 -6.825 -40.361 1.00 90.00 208 HIS A CA 1
ATOM 1692 C C . HIS A 1 208 ? 39.631 -7.331 -41.091 1.00 90.00 208 HIS A C 1
ATOM 1694 O O . HIS A 1 208 ? 39.342 -6.912 -42.215 1.00 90.00 208 HIS A O 1
ATOM 1700 N N . HIS A 1 209 ? 38.904 -8.222 -40.427 1.00 92.94 209 HIS A N 1
ATOM 1701 C CA . HIS A 1 209 ? 37.593 -8.667 -40.871 1.00 92.94 209 HIS A CA 1
ATOM 1702 C C . HIS A 1 209 ? 36.530 -7.755 -40.258 1.00 92.94 209 HIS A C 1
ATOM 1704 O O . HIS A 1 209 ? 36.505 -7.573 -39.040 1.00 92.94 209 HIS A O 1
ATOM 1710 N N . TRP A 1 210 ? 35.667 -7.184 -41.088 1.00 94.81 210 TRP A N 1
ATOM 1711 C CA . TRP A 1 210 ? 34.639 -6.233 -40.683 1.00 94.81 210 TRP A CA 1
ATOM 1712 C C . TRP A 1 210 ? 33.252 -6.812 -40.913 1.00 94.81 210 TRP A C 1
ATOM 1714 O O . TRP A 1 210 ? 33.000 -7.489 -41.910 1.00 94.81 210 TRP A O 1
ATOM 1724 N N . VAL A 1 211 ? 32.337 -6.486 -40.006 1.00 94.50 211 VAL A N 1
ATOM 1725 C CA . VAL A 1 211 ? 30.920 -6.827 -40.083 1.00 94.50 211 VAL A CA 1
ATOM 1726 C C . VAL A 1 211 ? 30.107 -5.545 -39.951 1.00 94.50 211 VAL A C 1
ATOM 1728 O O . VAL A 1 211 ? 30.321 -4.760 -39.031 1.00 94.50 211 VAL A O 1
ATOM 1731 N N . ILE A 1 212 ? 29.163 -5.347 -40.868 1.00 93.56 212 ILE A N 1
ATOM 1732 C CA . ILE A 1 212 ? 28.138 -4.305 -40.795 1.00 93.56 212 ILE A CA 1
ATOM 1733 C C . ILE A 1 212 ? 26.800 -5.020 -40.582 1.00 93.56 212 ILE A C 1
ATOM 1735 O O . ILE A 1 212 ? 26.202 -5.492 -41.560 1.00 93.56 212 ILE A O 1
ATOM 1739 N N .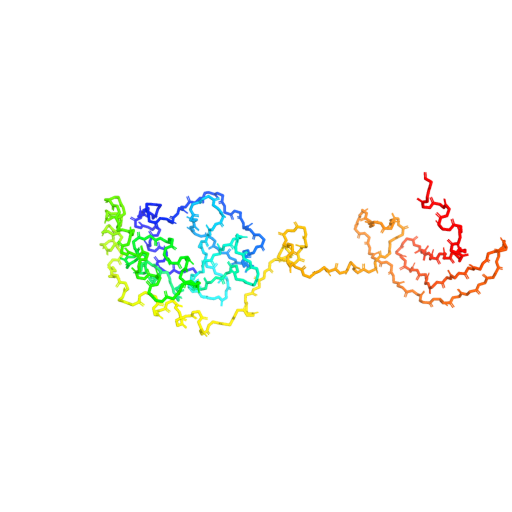 PRO A 1 213 ? 26.338 -5.164 -39.328 1.00 90.69 213 PRO A N 1
ATOM 1740 C CA . PRO A 1 213 ? 25.087 -5.855 -39.037 1.00 90.69 213 PRO A CA 1
ATOM 1741 C C . PRO A 1 213 ? 23.884 -5.054 -39.550 1.00 90.69 213 PRO A C 1
ATOM 1743 O O . PRO A 1 213 ? 23.043 -5.591 -40.276 1.00 90.69 213 PRO A O 1
ATOM 1746 N N . ALA A 1 214 ? 23.845 -3.754 -39.261 1.00 92.94 214 ALA A N 1
ATOM 1747 C CA . ALA A 1 214 ? 22.736 -2.881 -39.609 1.00 92.94 214 ALA A CA 1
ATOM 1748 C C . ALA A 1 214 ? 23.187 -1.442 -39.899 1.00 92.94 214 ALA A C 1
ATOM 1750 O O . ALA A 1 214 ? 24.271 -0.999 -39.514 1.00 92.94 214 ALA A O 1
ATOM 1751 N N . ALA A 1 215 ? 22.315 -0.721 -40.595 1.00 92.94 215 ALA A N 1
ATOM 1752 C CA . ALA A 1 215 ? 22.288 0.731 -40.657 1.00 92.94 215 ALA A CA 1
ATOM 1753 C C . ALA A 1 215 ? 20.975 1.223 -40.043 1.00 92.94 215 ALA A C 1
ATOM 1755 O O . ALA A 1 215 ? 19.993 0.489 -40.030 1.00 92.94 215 ALA A O 1
ATOM 1756 N N . TYR A 1 216 ? 20.920 2.466 -39.588 1.00 92.62 216 TYR A N 1
ATOM 1757 C CA . TYR A 1 216 ? 19.727 3.058 -38.998 1.00 92.62 216 TYR A CA 1
ATOM 1758 C C . TYR A 1 216 ? 19.396 4.338 -39.743 1.00 92.62 216 TYR A C 1
ATOM 1760 O O . TYR A 1 216 ? 20.218 5.253 -39.834 1.00 92.62 216 TYR A O 1
ATOM 1768 N N . SER A 1 217 ? 18.185 4.388 -40.292 1.00 92.81 217 SER A N 1
ATOM 1769 C CA . SER A 1 217 ? 17.654 5.584 -40.936 1.00 92.81 217 SER A CA 1
ATOM 1770 C C . SER A 1 217 ? 17.069 6.506 -39.874 1.00 92.81 217 SER A C 1
ATOM 1772 O O . SER A 1 217 ? 15.969 6.260 -39.377 1.00 92.81 217 SER A O 1
ATOM 1774 N N . CYS A 1 218 ? 17.801 7.563 -39.535 1.00 89.62 218 CYS A N 1
ATOM 1775 C CA . CYS A 1 218 ? 17.379 8.618 -38.619 1.00 89.62 218 CYS A CA 1
ATOM 1776 C C . CYS A 1 218 ? 16.861 9.836 -39.406 1.00 89.62 218 CYS A C 1
ATOM 1778 O O . CYS A 1 218 ? 17.160 10.008 -40.586 1.00 89.62 218 CYS A O 1
ATOM 1780 N N . SER A 1 219 ? 16.128 10.739 -38.749 1.00 85.88 219 SER A N 1
ATOM 1781 C CA . SER A 1 219 ? 15.597 11.965 -39.378 1.00 85.88 219 SER A CA 1
ATOM 1782 C C . SER A 1 219 ? 16.680 12.894 -39.945 1.00 85.88 219 SER A C 1
ATOM 1784 O O . SER A 1 219 ? 16.429 13.619 -40.905 1.00 85.88 219 SER A O 1
ATOM 1786 N N . LYS A 1 220 ? 17.878 12.871 -39.352 1.00 89.12 220 LYS A N 1
ATOM 1787 C CA . LYS A 1 220 ? 19.024 13.717 -39.717 1.00 89.12 220 LYS A CA 1
ATOM 1788 C C . LYS A 1 220 ? 20.033 13.036 -40.652 1.00 89.12 220 LYS A C 1
ATOM 1790 O O . LYS A 1 220 ? 20.913 13.711 -41.175 1.00 89.12 220 LYS A O 1
ATOM 1795 N N . GLY A 1 221 ? 19.915 11.726 -40.877 1.00 90.31 221 GLY A N 1
ATOM 1796 C CA . GLY A 1 221 ? 20.845 10.970 -41.716 1.00 90.31 221 GLY A CA 1
ATOM 1797 C C . GLY A 1 221 ? 20.941 9.492 -41.340 1.00 90.31 221 GLY A C 1
ATOM 1798 O O . GLY A 1 221 ? 20.081 8.954 -40.647 1.00 90.31 221 GLY A O 1
ATOM 1799 N N . LEU A 1 222 ? 21.998 8.831 -41.814 1.00 91.56 222 LEU A N 1
ATOM 1800 C CA . LEU A 1 222 ? 22.253 7.411 -41.568 1.00 91.56 222 LEU A CA 1
ATOM 1801 C C . LEU A 1 222 ? 23.305 7.222 -40.474 1.00 91.56 222 LEU A C 1
ATOM 1803 O O . LEU A 1 222 ? 24.362 7.848 -40.520 1.00 91.56 222 LEU A O 1
ATOM 1807 N N . VAL A 1 223 ? 23.034 6.306 -39.548 1.00 91.44 223 VAL A N 1
ATOM 1808 C CA . VAL A 1 223 ? 24.027 5.759 -38.612 1.00 91.44 223 VAL A CA 1
ATOM 1809 C C . VAL A 1 223 ? 24.327 4.326 -39.025 1.00 91.44 223 VAL A C 1
ATOM 1811 O O . VAL A 1 223 ? 23.421 3.603 -39.429 1.00 91.44 223 VAL A O 1
ATOM 1814 N N . MET A 1 224 ? 25.585 3.901 -38.964 1.00 91.62 224 MET A N 1
ATOM 1815 C CA . MET A 1 224 ? 25.987 2.548 -39.352 1.00 91.62 224 MET A CA 1
ATOM 1816 C C . MET A 1 224 ? 26.932 1.953 -38.322 1.00 91.62 224 MET A C 1
ATOM 1818 O O . MET A 1 224 ? 27.918 2.589 -37.951 1.00 91.62 224 MET A O 1
ATOM 1822 N N . ASP A 1 225 ? 26.662 0.710 -37.933 1.00 87.81 225 ASP A N 1
ATOM 1823 C CA . ASP A 1 225 ? 27.533 -0.037 -37.035 1.00 87.81 225 ASP A CA 1
ATOM 1824 C C . ASP A 1 225 ? 28.665 -0.683 -37.841 1.00 87.81 225 ASP A C 1
ATOM 1826 O O . ASP A 1 225 ? 28.427 -1.494 -38.739 1.00 87.81 225 ASP A O 1
ATOM 1830 N N . PHE A 1 226 ? 29.910 -0.337 -37.512 1.00 90.19 226 PHE A N 1
ATOM 1831 C CA . PHE A 1 226 ? 31.103 -0.983 -38.059 1.00 90.19 226 PHE A CA 1
ATOM 1832 C C . PHE A 1 226 ? 31.770 -1.817 -36.970 1.00 90.19 226 PHE A C 1
ATOM 1834 O O . PHE A 1 226 ? 32.476 -1.297 -36.108 1.00 90.19 226 PHE A O 1
ATOM 1841 N N . CYS A 1 227 ? 31.564 -3.129 -37.020 1.00 90.12 227 CYS A N 1
ATOM 1842 C CA . CYS A 1 227 ? 32.149 -4.060 -36.067 1.00 90.12 227 CYS A CA 1
ATOM 1843 C C . CYS A 1 227 ? 33.425 -4.665 -36.654 1.00 90.12 227 CYS A C 1
ATOM 1845 O O . CYS A 1 227 ? 33.376 -5.460 -37.593 1.00 90.12 227 CYS A O 1
ATOM 1847 N N . MET A 1 228 ? 34.576 -4.307 -36.093 1.00 92.06 228 MET A N 1
ATOM 1848 C CA . MET A 1 228 ? 35.850 -4.938 -36.427 1.00 92.06 228 MET A CA 1
ATOM 1849 C C . MET A 1 228 ? 36.031 -6.212 -35.600 1.00 92.06 228 MET A C 1
ATOM 1851 O O . MET A 1 228 ? 35.885 -6.193 -34.377 1.00 92.06 228 MET A O 1
ATOM 1855 N N . ARG A 1 229 ? 36.387 -7.324 -36.242 1.00 90.44 229 ARG A N 1
ATOM 1856 C CA . ARG A 1 229 ? 36.758 -8.552 -35.540 1.00 90.44 229 ARG A CA 1
ATOM 1857 C C . ARG A 1 229 ? 38.177 -8.419 -34.992 1.00 90.44 229 ARG A C 1
ATOM 1859 O O . ARG A 1 229 ? 39.133 -8.343 -35.762 1.00 90.44 229 ARG A O 1
ATOM 1866 N N . THR A 1 230 ? 38.299 -8.473 -33.672 1.00 88.19 230 THR A N 1
ATOM 1867 C CA . THR A 1 230 ? 39.585 -8.437 -32.965 1.00 88.19 230 THR A CA 1
ATOM 1868 C C . THR A 1 230 ? 39.920 -9.824 -32.407 1.00 88.19 230 THR A C 1
ATOM 1870 O O . THR A 1 230 ? 39.031 -10.473 -31.847 1.00 88.19 230 THR A O 1
ATOM 1873 N N . PRO A 1 231 ? 41.167 -10.313 -32.545 1.00 87.12 231 PRO A N 1
ATOM 1874 C CA . PRO A 1 231 ? 41.607 -11.544 -31.895 1.00 87.12 231 PRO A CA 1
ATOM 1875 C C . PRO A 1 231 ? 41.478 -11.465 -30.371 1.00 87.12 231 PRO A C 1
ATOM 1877 O O . PRO A 1 231 ? 41.736 -10.429 -29.761 1.00 87.12 231 PRO A O 1
ATOM 1880 N N . GLU A 1 232 ? 41.135 -12.588 -29.743 1.00 87.06 232 GLU A N 1
ATOM 1881 C CA . GLU A 1 232 ? 40.945 -12.659 -28.291 1.00 87.06 232 GLU A CA 1
ATOM 1882 C C . GLU A 1 232 ? 42.199 -12.237 -27.506 1.00 87.06 232 GLU A C 1
ATOM 1884 O O . GLU A 1 232 ? 42.098 -11.549 -26.490 1.00 87.06 232 GLU A O 1
ATOM 1889 N N . GLU A 1 233 ? 43.390 -12.596 -27.994 1.00 86.75 233 GLU A N 1
ATOM 1890 C CA . GLU A 1 233 ? 44.664 -12.229 -27.363 1.00 86.75 233 GLU A CA 1
ATOM 1891 C C . GLU A 1 233 ? 44.860 -10.712 -27.255 1.00 86.75 233 GLU A C 1
ATOM 1893 O O . GLU A 1 233 ? 45.377 -10.224 -26.249 1.00 86.75 233 GLU A O 1
ATOM 1898 N N . ASP A 1 234 ? 44.427 -9.958 -28.265 1.00 85.94 234 ASP A N 1
ATOM 1899 C CA . ASP A 1 234 ? 44.574 -8.503 -28.288 1.00 85.94 234 ASP A CA 1
ATOM 1900 C C . ASP A 1 234 ? 43.559 -7.822 -27.365 1.00 85.94 234 ASP A C 1
ATOM 1902 O O . ASP A 1 234 ? 43.901 -6.860 -26.675 1.00 85.94 234 ASP A O 1
ATOM 1906 N N . ILE A 1 235 ? 42.345 -8.377 -27.263 1.00 84.94 235 ILE A N 1
ATOM 1907 C CA . ILE A 1 235 ? 41.341 -7.945 -26.279 1.00 84.94 235 ILE A CA 1
ATOM 1908 C C . ILE A 1 235 ? 41.877 -8.161 -24.859 1.00 84.94 235 ILE A C 1
ATOM 1910 O O . ILE A 1 235 ? 41.838 -7.247 -24.035 1.00 84.94 235 ILE A O 1
ATOM 1914 N N . ARG A 1 236 ? 42.439 -9.345 -24.575 1.00 86.06 236 ARG A N 1
ATOM 1915 C CA . ARG A 1 236 ? 43.026 -9.664 -23.264 1.00 86.06 236 ARG A CA 1
ATOM 1916 C C . ARG A 1 236 ? 44.152 -8.694 -22.901 1.00 86.06 236 ARG A C 1
ATOM 1918 O O . ARG A 1 236 ? 44.139 -8.165 -21.795 1.00 86.06 236 ARG A O 1
ATOM 1925 N N . LYS A 1 237 ? 45.072 -8.399 -23.830 1.00 88.75 237 LYS A N 1
ATOM 1926 C CA . LYS A 1 237 ? 46.157 -7.419 -23.620 1.00 88.75 237 LYS A CA 1
ATOM 1927 C C . LYS A 1 237 ? 45.641 -6.015 -23.298 1.00 88.75 237 LYS A C 1
ATOM 1929 O O . LYS A 1 237 ? 46.264 -5.325 -22.495 1.00 88.75 237 LYS A O 1
ATOM 1934 N N . PHE A 1 238 ? 44.543 -5.587 -23.925 1.00 85.19 238 PHE A N 1
ATOM 1935 C CA . PHE A 1 238 ? 43.925 -4.287 -23.657 1.00 85.19 238 PHE A CA 1
ATOM 1936 C C . PHE A 1 238 ? 43.304 -4.220 -22.256 1.00 85.19 238 PHE A C 1
ATOM 1938 O O . PHE A 1 238 ? 43.515 -3.237 -21.560 1.00 85.19 238 PHE A O 1
ATOM 1945 N N . ILE A 1 239 ? 42.596 -5.273 -21.828 1.00 83.25 239 ILE A N 1
ATOM 1946 C CA . ILE A 1 239 ? 41.939 -5.336 -20.509 1.00 83.25 239 ILE A CA 1
ATOM 1947 C C . ILE A 1 239 ? 42.958 -5.380 -19.362 1.00 83.25 239 ILE A C 1
ATOM 1949 O O . ILE A 1 239 ? 42.704 -4.848 -18.289 1.00 83.25 239 ILE A O 1
ATOM 1953 N N . THR A 1 240 ? 44.114 -6.018 -19.564 1.00 80.69 240 THR A N 1
ATOM 1954 C CA . THR A 1 240 ? 45.167 -6.133 -18.537 1.00 80.69 240 THR A CA 1
ATOM 1955 C C . THR A 1 240 ? 46.020 -4.871 -18.356 1.00 80.69 240 THR A C 1
ATOM 1957 O O . THR A 1 240 ? 47.036 -4.930 -17.662 1.00 80.69 240 THR A O 1
ATOM 1960 N N . LYS A 1 241 ? 45.672 -3.769 -19.020 1.00 54.78 241 LYS A N 1
ATOM 1961 C CA . LYS A 1 241 ? 46.425 -2.513 -19.021 1.00 54.78 241 LYS A CA 1
ATOM 1962 C C . LYS A 1 241 ? 45.742 -1.469 -18.149 1.00 54.78 241 LYS A C 1
ATOM 1964 O O . LYS A 1 241 ? 46.491 -0.728 -17.480 1.00 54.78 241 LYS A O 1
#